Protein AF-0000000080710824 (afdb_homodimer)

Organism: Ectocarpus siliculosus (NCBI:txid2880)

Radius of gyration: 25.75 Å; Cα contacts (8 Å, |Δi|>4): 541; chains: 2; bounding box: 48×68×50 Å

Sequence (234 aa):
MELALTESSSMTTELCELTCAGSYYFSTQYGRECWCGPAGTDYEKHGESTECTYECPGNPDETCGGFYAASVYAYSTVEPTPTFSYVGCFQDDQDRIMELALTDSFSMTMEYVRVAEMELALTESSSMTTELCELTCAGSYYFSTQYGRECWCGPAGTDYEKHGESTECTYECPGNPDETCGGFYAASVYAYSTVEPTPTFSYVGCFQDDQDRIMELALTDSFSMTMEYVRVAE

Foldseek 3Di:
DPPPFQFDLQDDPVVLCVVQPPAFKWKFAPLGGIDGHHPPDPPCPVHADPAQPHARNNGRVDTRAYDVGIDMDGDDDDPDDDDDDDDDDDDADPPGPDDDDDPPPPCPDDDPVVPVD/DPPPFQFDLQDDPVSLCVVQPPAFKWKFAPLGGIDGHHPPDPPCPVHADPAQPHARNNGRVDTRAYDVGIDMDGDDDDPDDDDDDDDDDDDADPPGPDDDDDPPPDPPPDDPVPPPD

pLDDT: mean 81.1, std 23.64, range [21.61, 98.75]

InterPro domains:
  IPR002889 Carbohydrate-binding WSC [PF01822] (6-66)
  IPR002889 Carbohydrate-binding WSC [PS51212] (1-76)
  IPR051589 Sialate:O-sulfotransferase [PTHR45964] (7-107)

Secondary structure (DSSP, 8-state):
-----SB-TT--HHHHHHHTTTSSEEEEETTTEEEEE-TT--TTTT-B-S---PEETTEEEEE--BTTEEEEEEEEE---PEEEEEEEEEE--SS-SSEE---------SSGGGGT-/-----EE-TT--HHHHHHHTTTSSEEEEETTTEEEEE-TT--TTTT-B-S---PEETTEEEEE--BTTEEEEEEEEE---PEEEEEEEEEE--SS-SSEE---------SSGGGG--

Structure (mmCIF, N/CA/C/O backbone):
data_AF-0000000080710824-model_v1
#
loop_
_entity.id
_entity.type
_entity.pdbx_description
1 polymer 'WSC domain-containing protein'
#
loop_
_atom_site.group_PDB
_atom_site.id
_atom_site.type_symbol
_atom_site.label_atom_id
_atom_site.label_alt_id
_atom_site.label_comp_id
_atom_site.label_asym_id
_atom_site.label_entity_id
_atom_site.label_seq_id
_atom_site.pdbx_PDB_ins_code
_atom_site.Cartn_x
_atom_site.Cartn_y
_atom_site.Cartn_z
_atom_site.occupancy
_atom_site.B_iso_or_equiv
_atom_site.auth_seq_id
_atom_site.auth_comp_id
_atom_site.auth_asym_id
_atom_site.auth_atom_id
_atom_site.pdbx_PDB_model_num
ATOM 1 N N . MET A 1 1 ? -22.609 -27.891 -6.328 1 24.84 1 MET A N 1
ATOM 2 C CA . MET A 1 1 ? -21.562 -27.391 -5.438 1 24.84 1 MET A CA 1
ATOM 3 C C . MET A 1 1 ? -20.266 -27.156 -6.195 1 24.84 1 MET A C 1
ATOM 5 O O . MET A 1 1 ? -19.609 -28.094 -6.633 1 24.84 1 MET A O 1
ATOM 9 N N . GLU A 1 2 ? -20.344 -26.234 -7.125 1 29.72 2 GLU A N 1
ATOM 10 C CA . GLU A 1 2 ? -19.219 -26.078 -8.039 1 29.72 2 GLU A CA 1
ATOM 11 C C . GLU A 1 2 ? -17.906 -26 -7.285 1 29.72 2 GLU A C 1
ATOM 13 O O . GLU A 1 2 ? -17.781 -25.266 -6.301 1 29.72 2 GLU A O 1
ATOM 18 N N . LEU A 1 3 ? -17.375 -27.094 -7.066 1 32.34 3 LEU A N 1
ATOM 19 C CA . LEU A 1 3 ? -16.047 -27.281 -6.508 1 32.34 3 LEU A CA 1
ATOM 20 C C . LEU A 1 3 ? -15.148 -26.078 -6.801 1 32.34 3 LEU A C 1
ATOM 22 O O . LEU A 1 3 ? -14.969 -25.703 -7.961 1 32.34 3 LEU A O 1
ATOM 26 N N . ALA A 1 4 ? -15.5 -24.906 -6.273 1 39.16 4 ALA A N 1
ATOM 27 C CA . ALA A 1 4 ? -14.703 -23.688 -6.297 1 39.16 4 ALA A CA 1
ATOM 28 C C . ALA A 1 4 ? -13.234 -24 -6.609 1 39.16 4 ALA A C 1
ATOM 30 O O . ALA A 1 4 ? -12.508 -24.5 -5.758 1 39.16 4 ALA A O 1
ATOM 31 N N . LEU A 1 5 ? -12.898 -24.797 -7.555 1 46.59 5 LEU A N 1
ATOM 32 C CA . LEU A 1 5 ? -11.789 -25.266 -8.383 1 46.59 5 LEU A CA 1
ATOM 33 C C . LEU A 1 5 ? -10.898 -24.094 -8.812 1 46.59 5 LEU A C 1
ATOM 35 O O . LEU A 1 5 ? -11.367 -22.969 -8.93 1 46.59 5 LEU A O 1
ATOM 39 N N . THR A 1 6 ? -9.18 -24.391 -8.688 1 62.44 6 THR A N 1
ATOM 40 C CA . THR A 1 6 ? -7.82 -24.359 -9.227 1 62.44 6 THR A CA 1
ATOM 41 C C . THR A 1 6 ? -7.844 -24.266 -10.75 1 62.44 6 THR A C 1
ATOM 43 O O . THR A 1 6 ? -6.793 -24.203 -11.391 1 62.44 6 THR A O 1
ATOM 46 N N . GLU A 1 7 ? -9.281 -24.438 -11.203 1 79.06 7 GLU A N 1
ATOM 47 C CA . GLU A 1 7 ? -9.297 -24.297 -12.656 1 79.06 7 GLU A CA 1
ATOM 48 C C . GLU A 1 7 ? -10.367 -23.312 -13.109 1 79.06 7 GLU A C 1
ATOM 50 O O . GLU A 1 7 ? -11.406 -23.172 -12.453 1 79.06 7 GLU A O 1
ATOM 55 N N . SER A 1 8 ? -10.172 -22.484 -14.023 1 85.38 8 SER A N 1
ATOM 56 C CA . SER A 1 8 ? -11.109 -21.531 -14.633 1 85.38 8 SER A CA 1
ATOM 57 C C . SER A 1 8 ? -11.008 -21.547 -16.156 1 85.38 8 SER A C 1
ATOM 59 O O . SER A 1 8 ? -9.906 -21.625 -16.703 1 85.38 8 SER A O 1
ATOM 61 N N . SER A 1 9 ? -12.266 -21.594 -16.828 1 89.56 9 SER A N 1
ATOM 62 C CA . SER A 1 9 ? -12.289 -21.469 -18.281 1 89.56 9 SER A CA 1
ATOM 63 C C . SER A 1 9 ? -11.961 -20.047 -18.734 1 89.56 9 SER A C 1
ATOM 65 O O . SER A 1 9 ? -11.836 -19.781 -19.922 1 89.56 9 SER A O 1
ATOM 67 N N . SER A 1 10 ? -11.828 -19.125 -17.812 1 91.81 10 SER A N 1
ATOM 68 C CA . SER A 1 10 ? -11.414 -17.75 -18.078 1 91.81 10 SER A CA 1
ATOM 69 C C . SER A 1 10 ? -10.211 -17.359 -17.219 1 91.81 10 SER A C 1
ATOM 71 O O . SER A 1 10 ? -10.117 -16.219 -16.766 1 91.81 10 SER A O 1
ATOM 73 N N . MET A 1 11 ? -9.406 -18.312 -17.031 1 92.06 11 MET A N 1
ATOM 74 C CA . MET A 1 11 ? -8.25 -18.094 -16.172 1 92.06 11 MET A CA 1
ATOM 75 C C . MET A 1 11 ? -7.379 -16.969 -16.719 1 92.06 11 MET A C 1
ATOM 77 O O . MET A 1 11 ? -7.172 -16.859 -17.922 1 92.06 11 MET A O 1
ATOM 81 N N . THR A 1 12 ? -6.957 -16.047 -15.789 1 93.88 12 THR A N 1
ATOM 82 C CA . THR A 1 12 ? -5.891 -15.062 -15.977 1 93.88 12 THR A CA 1
ATOM 83 C C . THR A 1 12 ? -4.871 -15.148 -14.844 1 93.88 12 THR A C 1
ATOM 85 O O . THR A 1 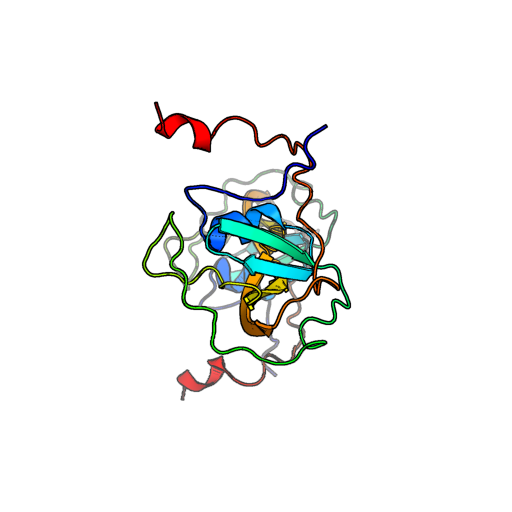12 ? -5.148 -15.742 -13.797 1 93.88 12 THR A O 1
ATOM 88 N N . THR A 1 13 ? -3.713 -14.562 -15.102 1 95.12 13 THR A N 1
ATOM 89 C CA . THR A 1 13 ? -2.73 -14.469 -14.031 1 95.12 13 THR A CA 1
ATOM 90 C C . THR A 1 13 ? -3.318 -13.758 -12.82 1 95.12 13 THR A C 1
ATOM 92 O O . THR A 1 13 ? -3.127 -14.195 -11.68 1 95.12 13 THR A O 1
ATOM 95 N N . GLU A 1 14 ? -4.133 -12.727 -13.117 1 89.88 14 GLU A N 1
ATOM 96 C CA . GLU A 1 14 ? -4.703 -11.898 -12.062 1 89.88 14 GLU A CA 1
ATOM 97 C C . GLU A 1 14 ? -5.75 -12.672 -11.266 1 89.88 14 GLU A C 1
ATOM 99 O O . GLU A 1 14 ? -5.84 -12.531 -10.039 1 89.88 14 GLU A O 1
ATOM 104 N N . LEU A 1 15 ? -6.516 -13.445 -12 1 87.25 15 LEU A N 1
ATOM 105 C CA . LEU A 1 15 ? -7.508 -14.25 -11.297 1 87.25 15 LEU A CA 1
ATOM 106 C C . LEU A 1 15 ? -6.832 -15.227 -10.336 1 87.25 15 LEU A C 1
ATOM 108 O O . LEU A 1 15 ? -7.281 -15.398 -9.203 1 87.25 15 LEU A O 1
ATOM 112 N N . CYS A 1 16 ? -5.762 -15.891 -10.75 1 91.31 16 CYS A N 1
ATOM 113 C CA . CYS A 1 16 ? -5.027 -16.812 -9.898 1 91.31 16 CYS A CA 1
ATOM 114 C C . CYS A 1 16 ? -4.383 -16.078 -8.727 1 91.31 16 CYS A C 1
ATOM 116 O O . CYS A 1 16 ? -4.375 -16.578 -7.602 1 91.31 16 CYS A O 1
ATOM 118 N N . GLU A 1 17 ? -3.861 -14.883 -9.023 1 90.25 17 GLU A N 1
ATOM 119 C CA . GLU A 1 17 ? -3.285 -14.039 -7.977 1 90.25 17 GLU A CA 1
ATOM 120 C C . GLU A 1 17 ? -4.301 -13.766 -6.871 1 90.25 17 GLU A C 1
ATOM 122 O O . GLU A 1 17 ? -3.992 -13.898 -5.688 1 90.25 17 GLU A O 1
ATOM 127 N N . LEU A 1 18 ? -5.477 -13.438 -7.281 1 83.69 18 LEU A N 1
ATOM 128 C CA . LEU A 1 18 ? -6.52 -13.117 -6.312 1 83.69 18 LEU A CA 1
ATOM 129 C C . LEU A 1 18 ? -6.93 -14.367 -5.531 1 83.69 18 LEU A C 1
ATOM 131 O O . LEU A 1 18 ? -7.188 -14.289 -4.328 1 83.69 18 LEU A O 1
ATOM 135 N N . THR A 1 19 ? -6.914 -15.461 -6.258 1 84.5 19 THR A N 1
ATOM 136 C CA . THR A 1 19 ? -7.332 -16.719 -5.648 1 84.5 19 THR A CA 1
ATOM 137 C C . THR A 1 19 ? -6.371 -17.125 -4.535 1 84.5 19 THR A C 1
ATOM 139 O O . THR A 1 19 ? -6.789 -17.688 -3.521 1 84.5 19 THR A O 1
ATOM 142 N N . CYS A 1 20 ? -5.121 -16.812 -4.77 1 87.12 20 CYS A N 1
ATOM 143 C CA . CYS A 1 20 ? -4.094 -17.281 -3.848 1 87.12 20 CYS A CA 1
ATOM 144 C C . CYS A 1 20 ? -3.65 -16.172 -2.908 1 87.12 20 CYS A C 1
ATOM 146 O O . CYS A 1 20 ? -2.582 -16.25 -2.301 1 87.12 20 CYS A O 1
ATOM 148 N N . ALA A 1 21 ? -4.496 -15.141 -2.883 1 81.31 21 ALA A N 1
ATOM 149 C CA . ALA A 1 21 ? -4.137 -14.039 -1.992 1 81.31 21 ALA A CA 1
ATOM 150 C C . ALA A 1 21 ? -3.877 -14.547 -0.575 1 81.31 21 ALA A C 1
ATOM 152 O O . ALA A 1 21 ? -4.652 -15.336 -0.039 1 81.31 21 ALA A O 1
ATOM 153 N N . GLY A 1 22 ? -2.779 -14.109 0.047 1 80.06 22 GLY A N 1
ATOM 154 C CA . GLY A 1 22 ? -2.381 -14.555 1.373 1 80.06 22 GLY A CA 1
ATOM 155 C C . GLY A 1 22 ? -1.291 -15.609 1.347 1 80.06 22 GLY A C 1
ATOM 156 O O . GLY A 1 22 ? -0.658 -15.883 2.369 1 80.06 22 GLY A O 1
ATOM 157 N N . SER A 1 23 ? -1.102 -16.172 0.181 1 87.62 23 SER A N 1
ATOM 158 C CA . SER A 1 23 ? -0.006 -17.109 -0.015 1 87.62 23 SER A CA 1
ATOM 159 C C . SER A 1 23 ? 1.291 -16.391 -0.36 1 87.62 23 SER A C 1
ATOM 161 O O . SER A 1 23 ? 1.328 -15.148 -0.405 1 87.62 23 SER A O 1
ATOM 163 N N . TYR A 1 24 ? 2.354 -17.172 -0.511 1 91.69 24 TYR A N 1
ATOM 164 C CA . TYR A 1 24 ? 3.639 -16.578 -0.862 1 91.69 24 TYR A CA 1
ATOM 165 C C . TYR A 1 24 ? 3.934 -16.75 -2.348 1 91.69 24 TYR A C 1
ATOM 167 O O . TYR A 1 24 ? 4.672 -15.953 -2.938 1 91.69 24 TYR A O 1
ATOM 175 N N . TYR A 1 25 ? 3.33 -17.812 -2.84 1 93.94 25 TYR A N 1
ATOM 176 C CA . TYR A 1 25 ? 3.48 -18.109 -4.262 1 93.94 25 TYR A CA 1
ATOM 177 C C . TYR A 1 25 ? 2.152 -18.531 -4.875 1 93.94 25 TYR A C 1
ATOM 179 O O . TYR A 1 25 ? 1.252 -18.984 -4.164 1 93.94 25 TYR A O 1
ATOM 187 N N . PHE A 1 26 ? 2.1 -18.25 -6.141 1 95.12 26 PHE A N 1
ATOM 188 C CA . PHE A 1 26 ? 1.059 -18.906 -6.918 1 95.12 26 PHE A CA 1
ATOM 189 C C . PHE A 1 26 ? 1.577 -19.297 -8.297 1 95.12 26 PHE A C 1
ATOM 191 O O . PHE A 1 26 ? 2.627 -18.828 -8.727 1 95.12 26 PHE A O 1
ATOM 198 N N . SER A 1 27 ? 0.873 -20.25 -8.922 1 96.44 27 SER A N 1
ATOM 199 C CA . SER A 1 27 ? 1.263 -20.688 -10.258 1 96.44 27 SER A CA 1
ATOM 200 C C . SER A 1 27 ? 0.045 -21.078 -11.094 1 96.44 27 SER A C 1
ATOM 202 O O . SER A 1 27 ? -0.962 -21.547 -10.547 1 96.44 27 SER A O 1
ATOM 204 N N . THR A 1 28 ? 0.19 -20.797 -12.352 1 96.19 28 THR A N 1
ATOM 205 C CA . THR A 1 28 ? -0.774 -21.328 -13.312 1 96.19 28 THR A CA 1
ATOM 206 C C . THR A 1 28 ? -0.197 -22.531 -14.055 1 96.19 28 THR A C 1
ATOM 208 O O . THR A 1 28 ? 0.994 -22.547 -14.367 1 96.19 28 THR A O 1
ATOM 211 N N . GLN A 1 29 ? -1.127 -23.547 -14.297 1 94.69 29 GLN A N 1
ATOM 212 C CA . GLN A 1 29 ? -0.766 -24.75 -15.039 1 94.69 29 GLN A CA 1
ATOM 213 C C . GLN A 1 29 ? -1.884 -25.172 -15.992 1 94.69 29 GLN A C 1
ATOM 215 O O . GLN A 1 29 ? -3.045 -24.812 -15.789 1 94.69 29 GLN A O 1
ATOM 220 N N . TYR A 1 30 ? -1.484 -25.75 -17.031 1 94.94 30 TYR A N 1
ATOM 221 C CA . TYR A 1 30 ? -2.398 -26.391 -17.969 1 94.94 30 TYR A CA 1
ATOM 222 C C . TYR A 1 30 ? -3.4 -25.375 -18.516 1 94.94 30 TYR A C 1
ATOM 224 O O . TYR A 1 30 ? -4.531 -25.75 -18.859 1 94.94 30 TYR A O 1
ATOM 232 N N . GLY A 1 31 ? -2.971 -24.109 -18.516 1 95.31 31 GLY A N 1
ATOM 233 C CA . GLY A 1 31 ? -3.812 -23.078 -19.109 1 95.31 31 GLY A CA 1
ATOM 234 C C . GLY A 1 31 ? -4.902 -22.594 -18.172 1 95.31 31 GLY A C 1
ATOM 235 O O . GLY A 1 31 ? -5.277 -21.422 -18.203 1 95.31 31 GLY A O 1
ATOM 236 N N . ARG A 1 32 ? -5.254 -23.484 -17.281 1 92.12 32 ARG A N 1
ATOM 237 C CA . ARG A 1 32 ? -6.496 -23.125 -16.609 1 92.12 32 ARG A CA 1
ATOM 238 C C . ARG A 1 32 ? -6.422 -23.422 -15.117 1 92.12 32 ARG A C 1
ATOM 240 O O . ARG A 1 32 ? -7.352 -23.125 -14.367 1 92.12 32 ARG A O 1
ATOM 247 N N . GLU A 1 33 ? -5.355 -24.062 -14.625 1 91.19 33 GLU A N 1
ATOM 248 C CA . GLU A 1 33 ? -5.25 -24.453 -13.219 1 91.19 33 GLU A CA 1
ATOM 249 C C . GLU A 1 33 ? -4.504 -23.406 -12.406 1 91.19 33 GLU A C 1
ATOM 251 O O . GLU A 1 33 ? -3.578 -22.766 -12.914 1 91.19 33 GLU A O 1
ATOM 256 N N . CYS A 1 34 ? -4.957 -23.234 -11.188 1 92.81 34 CYS A N 1
ATOM 257 C CA . CYS A 1 34 ? -4.312 -22.328 -10.242 1 92.81 34 CYS A CA 1
ATOM 258 C C . CYS A 1 34 ? -3.871 -23.062 -8.984 1 92.81 34 CYS A C 1
ATOM 260 O O . CYS A 1 34 ? -4.645 -23.812 -8.398 1 92.81 34 CYS A O 1
ATOM 262 N N . TRP A 1 35 ? -2.596 -22.859 -8.602 1 92.19 35 TRP A N 1
ATOM 263 C CA . TRP A 1 35 ? -1.979 -23.516 -7.453 1 92.19 35 TRP A CA 1
ATOM 264 C C . TRP A 1 35 ? -1.353 -22.484 -6.516 1 92.19 35 TRP A C 1
ATOM 266 O O . TRP A 1 35 ? -0.67 -21.562 -6.961 1 92.19 35 TRP A O 1
ATOM 276 N N . CYS A 1 36 ? -1.582 -22.688 -5.215 1 91.56 36 CYS A N 1
ATOM 277 C CA . CYS A 1 36 ? -1.086 -21.75 -4.211 1 91.56 36 CYS A CA 1
ATOM 278 C C . CYS A 1 36 ? 0.057 -22.359 -3.41 1 91.56 36 CYS A C 1
ATOM 280 O O . CYS A 1 36 ? 0.022 -23.547 -3.082 1 91.56 36 CYS A O 1
ATOM 282 N N . GLY A 1 37 ? 1.067 -21.531 -3.15 1 92.88 37 GLY A N 1
ATOM 283 C CA . GLY A 1 37 ? 2.24 -22.031 -2.439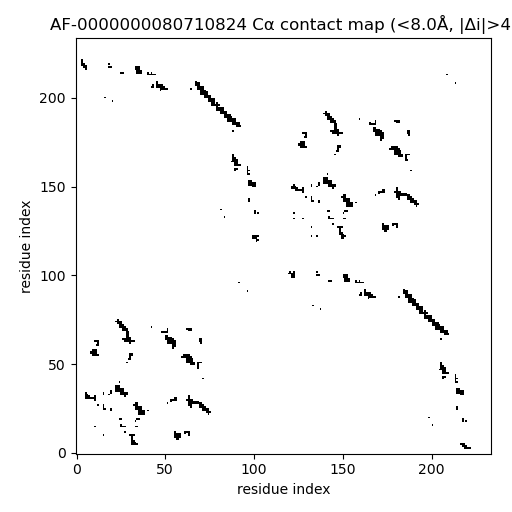 1 92.88 37 GLY A CA 1
ATOM 284 C C . GLY A 1 37 ? 2.543 -21.234 -1.179 1 92.88 37 GLY A C 1
ATOM 285 O O . GLY A 1 37 ? 2.578 -20.016 -1.202 1 92.88 37 GLY A O 1
ATOM 286 N N . PRO A 1 38 ? 2.656 -21.984 -0.145 1 91.19 38 PRO A N 1
ATOM 287 C CA . PRO A 1 38 ? 3.061 -21.328 1.098 1 91.19 38 PRO A CA 1
ATOM 288 C C . PRO A 1 38 ? 4.508 -20.844 1.065 1 91.19 38 PRO A C 1
ATOM 290 O O . PRO A 1 38 ? 5.211 -21.062 0.074 1 91.19 38 PRO A O 1
ATOM 293 N N . ALA A 1 39 ? 4.781 -20.188 2.16 1 91.69 39 ALA A N 1
ATOM 294 C CA . ALA A 1 39 ? 6.188 -19.828 2.34 1 91.69 39 ALA A CA 1
ATOM 295 C C . ALA A 1 39 ? 7.082 -21.062 2.285 1 91.69 39 ALA A C 1
ATOM 297 O O . ALA A 1 39 ? 6.723 -22.125 2.812 1 91.69 39 ALA A O 1
ATOM 298 N N . GLY A 1 40 ? 8.203 -20.969 1.677 1 92.62 40 GLY A N 1
ATOM 299 C CA . GLY A 1 40 ? 9.148 -22.078 1.622 1 92.62 40 GLY A CA 1
ATOM 300 C C . GLY A 1 40 ? 8.898 -23.016 0.461 1 92.62 40 GLY A C 1
ATOM 301 O O . GLY A 1 40 ? 9.594 -24.016 0.313 1 92.62 40 GLY A O 1
ATOM 302 N N . THR A 1 41 ? 7.922 -22.734 -0.299 1 94.5 41 THR A N 1
ATOM 303 C CA . THR A 1 41 ? 7.664 -23.547 -1.474 1 94.5 41 THR A CA 1
ATOM 304 C C . THR A 1 41 ? 8.938 -23.766 -2.283 1 94.5 41 THR A C 1
ATOM 306 O O . THR A 1 41 ? 9.648 -22.797 -2.594 1 94.5 41 THR A O 1
ATOM 309 N N . ASP A 1 42 ? 9.242 -25.062 -2.576 1 96.56 42 ASP A N 1
ATOM 310 C CA . ASP A 1 42 ? 10.359 -25.422 -3.439 1 96.56 42 ASP A CA 1
ATOM 311 C C . ASP A 1 42 ? 9.914 -25.562 -4.895 1 96.56 42 ASP A C 1
ATOM 313 O O . ASP A 1 42 ? 9.844 -26.672 -5.422 1 96.56 42 ASP A O 1
ATOM 317 N N . TYR A 1 43 ? 9.781 -24.375 -5.527 1 97.12 43 TYR A N 1
ATOM 318 C CA . TYR A 1 43 ? 9.25 -24.391 -6.887 1 97.12 43 TYR A CA 1
ATOM 319 C C . TYR A 1 43 ? 10.297 -24.891 -7.875 1 97.12 43 TYR A C 1
ATOM 321 O O . TYR A 1 43 ? 9.977 -25.219 -9.016 1 97.12 43 TYR A O 1
ATOM 329 N N . GLU A 1 44 ? 11.539 -25 -7.516 1 97.5 44 GLU A N 1
ATOM 330 C CA . GLU A 1 44 ? 12.609 -25.422 -8.422 1 97.5 44 GLU A CA 1
ATOM 331 C C . GLU A 1 44 ? 12.914 -26.922 -8.266 1 97.5 44 GLU A C 1
ATOM 333 O O . GLU A 1 44 ? 13.805 -27.453 -8.922 1 97.5 44 GLU A O 1
ATOM 338 N N . LYS A 1 45 ? 12.195 -27.578 -7.457 1 96.25 45 LYS A N 1
ATOM 339 C CA . LYS A 1 45 ? 12.555 -28.938 -7.062 1 96.25 45 LYS A CA 1
ATOM 340 C C . LYS A 1 45 ? 12.664 -29.844 -8.281 1 96.25 45 LYS A C 1
ATOM 342 O O . LYS A 1 45 ? 13.453 -30.797 -8.289 1 96.25 45 LYS A O 1
ATOM 347 N N . HIS A 1 46 ? 11.969 -29.672 -9.344 1 97.69 46 HIS A N 1
ATOM 348 C CA . HIS A 1 46 ? 12.031 -30.516 -10.531 1 97.69 46 HIS A CA 1
ATOM 349 C C . HIS A 1 46 ? 12.742 -29.812 -11.672 1 97.69 46 HIS A C 1
ATOM 351 O O . HIS A 1 46 ? 12.805 -30.328 -12.789 1 97.69 46 HIS A O 1
ATOM 357 N N . GLY A 1 47 ? 13.266 -28.578 -11.422 1 97.75 47 GLY A N 1
ATOM 358 C CA . GLY A 1 47 ? 14.031 -27.859 -12.414 1 97.75 47 GLY A CA 1
ATOM 359 C C . GLY A 1 47 ? 13.188 -26.891 -13.234 1 97.75 47 GLY A C 1
ATOM 360 O O . GLY A 1 47 ? 11.961 -26.875 -13.094 1 97.75 47 GLY A O 1
ATOM 361 N N . GLU A 1 48 ? 13.875 -26.094 -14.102 1 98.19 48 GLU A N 1
ATOM 362 C CA . GLU A 1 48 ? 13.227 -25.141 -14.992 1 98.19 48 GLU A CA 1
ATOM 363 C C . GLU A 1 48 ? 12.578 -25.844 -16.188 1 98.19 48 GLU A C 1
ATOM 365 O O . GLU A 1 48 ? 12.953 -26.969 -16.516 1 98.19 48 GLU A O 1
ATOM 370 N N . SER A 1 49 ? 11.539 -25.219 -16.734 1 98.38 49 SER A N 1
ATOM 371 C CA . SER A 1 49 ? 10.867 -25.703 -17.938 1 98.38 49 SER A CA 1
ATOM 372 C C . SER A 1 49 ? 10.758 -24.625 -19 1 98.38 49 SER A C 1
ATOM 374 O O . SER A 1 49 ? 10.773 -23.438 -18.688 1 98.38 49 SER A O 1
ATOM 376 N N . THR A 1 50 ? 10.688 -25 -20.266 1 97.94 50 THR A N 1
ATOM 377 C CA . THR A 1 50 ? 10.375 -24.078 -21.359 1 97.94 50 THR A CA 1
ATOM 378 C C . THR A 1 50 ? 8.969 -24.328 -21.891 1 97.94 50 THR A C 1
ATOM 380 O O . THR A 1 50 ? 8.602 -23.828 -22.953 1 97.94 50 THR A O 1
ATOM 383 N N . GLU A 1 51 ? 8.18 -25.156 -21.109 1 98.38 51 GLU A N 1
ATOM 384 C CA . GLU A 1 51 ? 6.922 -25.672 -21.641 1 98.38 51 GLU A CA 1
ATOM 385 C C . GLU A 1 51 ? 5.742 -24.812 -21.203 1 98.38 51 GLU A C 1
ATOM 387 O O . GLU A 1 51 ? 4.582 -25.203 -21.375 1 98.38 51 GLU A O 1
ATOM 392 N N . CYS A 1 52 ? 5.957 -23.672 -20.609 1 98.56 52 CYS A N 1
ATOM 393 C CA . CYS A 1 52 ? 4.875 -22.75 -20.297 1 98.56 52 CYS A CA 1
ATOM 394 C C . CYS A 1 52 ? 4.449 -21.969 -21.531 1 98.56 52 CYS A C 1
ATOM 396 O O . CYS A 1 52 ? 4.898 -20.828 -21.75 1 98.56 52 CYS A O 1
ATOM 398 N N . THR A 1 53 ? 3.643 -22.578 -22.312 1 98.44 53 THR A N 1
ATOM 399 C CA . THR A 1 53 ? 3.303 -22 -23.609 1 98.44 53 THR A CA 1
ATOM 400 C C . THR A 1 53 ? 1.789 -21.891 -23.766 1 98.44 53 THR A C 1
ATOM 402 O O . THR A 1 53 ? 1.303 -21.422 -24.797 1 98.44 53 THR A O 1
ATOM 405 N N . TYR A 1 54 ? 1.039 -22.391 -22.766 1 98.44 54 TYR A N 1
ATOM 406 C CA . TYR A 1 54 ? -0.412 -22.359 -22.906 1 98.44 54 TYR A CA 1
ATOM 407 C C . TYR A 1 54 ? -0.952 -20.953 -22.656 1 98.44 54 TYR A C 1
ATOM 409 O O . TYR A 1 54 ? -0.603 -20.328 -21.656 1 98.44 54 TYR A O 1
ATOM 417 N N . GLU A 1 55 ? -1.764 -20.516 -23.547 1 98.06 55 GLU A N 1
ATOM 418 C CA . GLU A 1 55 ? -2.422 -19.219 -23.344 1 98.06 55 GLU A CA 1
ATOM 419 C C . GLU A 1 55 ? -3.457 -19.297 -22.234 1 98.06 55 GLU A C 1
ATOM 421 O O . GLU A 1 55 ? -4.098 -20.328 -22.031 1 98.06 55 GLU A O 1
ATOM 426 N N . CYS A 1 56 ? -3.564 -18.172 -21.594 1 97 56 CYS A N 1
ATOM 427 C CA . CYS A 1 56 ? -4.672 -18.062 -20.641 1 97 56 CYS A CA 1
ATOM 428 C C . CYS A 1 56 ? -5.996 -17.891 -21.375 1 97 56 CYS A C 1
ATOM 430 O O . CYS A 1 56 ? -6.137 -17 -22.203 1 97 56 CYS A O 1
ATOM 432 N N . PRO A 1 57 ? -7 -18.703 -21 1 95.81 57 PRO A N 1
ATOM 433 C CA . PRO A 1 57 ? -8.266 -18.547 -21.719 1 95.81 57 PRO A CA 1
ATOM 434 C C . PRO A 1 57 ? -8.938 -17.203 -21.484 1 95.81 57 PRO A C 1
ATOM 436 O O . PRO A 1 57 ? -9.656 -16.703 -22.344 1 95.81 57 PRO A O 1
ATOM 439 N N . GLY A 1 58 ? -8.688 -16.562 -20.438 1 94.88 58 GLY A N 1
ATOM 440 C CA . GLY A 1 58 ? -9.281 -15.266 -20.125 1 94.88 58 GLY A CA 1
ATOM 441 C C . GLY A 1 58 ? -8.523 -14.102 -20.734 1 94.88 58 GLY A C 1
ATOM 442 O O . GLY A 1 58 ? -9.047 -12.992 -20.828 1 94.88 58 GLY A O 1
ATOM 443 N N . ASN A 1 59 ? -7.285 -14.258 -21.047 1 96.81 59 ASN A N 1
ATOM 444 C CA . ASN A 1 59 ? -6.402 -13.273 -21.656 1 96.81 59 ASN A CA 1
ATOM 445 C C . ASN A 1 59 ? -5.305 -13.938 -22.484 1 96.81 59 ASN A C 1
ATOM 447 O O . ASN A 1 59 ? -4.258 -14.305 -21.953 1 96.81 59 ASN A O 1
ATOM 451 N N . PRO A 1 60 ? -5.453 -14.062 -23.734 1 96.31 60 PRO A N 1
ATOM 452 C CA . PRO A 1 60 ? -4.555 -14.852 -24.578 1 96.31 60 PRO A CA 1
ATOM 453 C C . PRO A 1 60 ? -3.158 -14.242 -24.688 1 96.31 60 PRO A C 1
ATOM 455 O O . PRO A 1 60 ? -2.232 -14.883 -25.188 1 96.31 60 PRO A O 1
ATOM 458 N N . ASP A 1 61 ? -2.99 -13.031 -24.188 1 96.94 61 ASP A N 1
ATOM 459 C CA . ASP A 1 61 ? -1.672 -12.406 -24.203 1 96.94 61 ASP A CA 1
ATOM 460 C C . ASP A 1 61 ? -0.812 -12.906 -23.047 1 96.94 61 ASP A C 1
ATOM 462 O O . ASP A 1 61 ? 0.377 -12.586 -22.969 1 96.94 61 ASP A O 1
ATOM 466 N N . GLU A 1 62 ? -1.421 -13.633 -22.172 1 97.25 62 GLU A N 1
ATOM 467 C CA . GLU A 1 62 ? -0.727 -14.188 -21.016 1 97.25 62 GLU A CA 1
ATOM 468 C C . GLU A 1 62 ? -0.506 -15.688 -21.172 1 97.25 62 GLU A C 1
ATOM 470 O O . GLU A 1 62 ? -1.233 -16.359 -21.922 1 97.25 62 GLU A O 1
ATOM 475 N N . THR A 1 63 ? 0.525 -16.172 -20.5 1 98 63 THR A N 1
ATOM 476 C CA . THR A 1 63 ? 0.794 -17.609 -20.438 1 98 63 THR A CA 1
ATOM 477 C C . THR A 1 63 ? 0.356 -18.172 -19.094 1 98 63 THR A C 1
ATOM 479 O O . THR A 1 63 ? 0.636 -17.594 -18.047 1 98 63 THR A O 1
ATOM 482 N N . CYS A 1 64 ? -0.359 -19.328 -19.172 1 97.94 64 CYS A N 1
ATOM 483 C CA . CYS A 1 64 ? -0.838 -19.984 -17.969 1 97.94 64 CYS A CA 1
ATOM 484 C C . CYS A 1 64 ? -0.274 -21.391 -17.844 1 97.94 64 CYS A C 1
ATOM 486 O O . CYS A 1 64 ? -1.026 -22.359 -17.672 1 97.94 64 CYS A O 1
ATOM 488 N N . GLY A 1 65 ? 1.007 -21.438 -17.891 1 98.25 65 GLY A N 1
ATOM 489 C CA . GLY A 1 65 ? 1.712 -22.688 -17.672 1 98.25 65 GLY A CA 1
ATOM 490 C C . GLY A 1 65 ? 1.706 -23.594 -18.891 1 98.25 65 GLY A C 1
ATOM 491 O O . GLY A 1 65 ? 1.876 -23.125 -20.016 1 98.25 65 GLY A O 1
ATOM 492 N N . GLY A 1 66 ? 1.716 -24.906 -18.719 1 97.81 66 GLY A N 1
ATOM 493 C CA . GLY A 1 66 ? 1.733 -25.984 -19.688 1 97.81 66 GLY A CA 1
ATOM 494 C C . GLY A 1 66 ? 1.549 -27.359 -19.062 1 97.81 66 GLY A C 1
ATOM 495 O O . GLY A 1 66 ? 1.177 -27.469 -17.906 1 97.81 66 GLY A O 1
ATOM 496 N N . PHE A 1 67 ? 1.609 -28.312 -19.859 1 96.12 67 PHE A N 1
ATOM 497 C CA . PHE A 1 67 ? 1.518 -29.688 -19.359 1 96.12 67 PHE A CA 1
ATOM 498 C C . PHE A 1 67 ? 2.68 -29.984 -18.422 1 96.12 67 PHE A C 1
ATOM 500 O O . PHE A 1 67 ? 3.834 -30.031 -18.844 1 96.12 67 PHE A O 1
ATOM 507 N N . TYR A 1 68 ? 2.422 -30.188 -17.109 1 96 68 TYR A N 1
ATOM 508 C CA . TYR A 1 68 ? 3.426 -30.375 -16.078 1 96 68 TYR A CA 1
ATOM 509 C C . TYR A 1 68 ? 4.449 -29.234 -16.094 1 96 68 TYR A C 1
ATOM 511 O O . TYR A 1 68 ? 5.648 -29.484 -15.938 1 96 68 TYR A O 1
ATOM 519 N N . ALA A 1 69 ? 4.082 -28.062 -16.406 1 98.38 69 ALA A N 1
ATOM 520 C CA . ALA A 1 69 ? 4.863 -26.828 -16.391 1 98.38 69 ALA A CA 1
ATOM 521 C C . ALA A 1 69 ? 4.113 -25.719 -15.68 1 98.38 69 ALA A C 1
ATOM 523 O O . ALA A 1 69 ? 2.953 -25.438 -15.992 1 98.38 69 ALA A O 1
ATOM 524 N N . ALA A 1 70 ? 4.754 -25.141 -14.773 1 97.5 70 ALA A N 1
ATOM 525 C CA . ALA A 1 70 ? 4.133 -24.141 -13.906 1 97.5 70 ALA A CA 1
ATOM 526 C C . ALA A 1 70 ? 4.719 -22.766 -14.156 1 97.5 70 ALA A C 1
ATOM 528 O O . ALA A 1 70 ? 5.934 -22.562 -14.062 1 97.5 70 ALA A O 1
ATOM 529 N N . SER A 1 71 ? 3.875 -21.812 -14.57 1 98.56 71 SER A N 1
ATOM 530 C CA . SER A 1 71 ? 4.254 -20.406 -14.461 1 98.56 71 SER A CA 1
ATOM 531 C C . SER A 1 71 ? 4.164 -19.938 -13.016 1 98.56 71 SER A C 1
ATOM 533 O O . SER A 1 71 ? 3.068 -19.766 -12.477 1 98.56 71 SER A O 1
ATOM 535 N N . VAL A 1 72 ? 5.273 -19.609 -12.414 1 98.38 72 VAL A N 1
ATOM 536 C CA . VAL A 1 72 ? 5.336 -19.344 -10.984 1 98.38 72 VAL A CA 1
ATOM 537 C C . VAL A 1 72 ? 5.492 -17.844 -10.75 1 98.38 72 VAL A C 1
ATOM 539 O O . VAL A 1 72 ? 6.266 -17.172 -11.445 1 98.38 72 VAL A O 1
ATOM 542 N N . TYR A 1 73 ? 4.742 -17.391 -9.797 1 97.88 73 TYR A N 1
ATOM 543 C CA . TYR A 1 73 ? 4.77 -16 -9.344 1 97.88 73 TYR A CA 1
ATOM 544 C C . TYR A 1 73 ? 4.988 -15.93 -7.836 1 97.88 73 TYR A C 1
ATOM 546 O O . TYR A 1 73 ? 4.574 -16.828 -7.098 1 97.88 73 TYR A O 1
ATOM 554 N N . ALA A 1 74 ? 5.621 -14.875 -7.434 1 96.56 74 ALA A N 1
ATOM 555 C CA . ALA A 1 74 ? 5.848 -14.594 -6.02 1 96.56 74 ALA A CA 1
ATOM 556 C C . ALA A 1 74 ? 5.137 -13.32 -5.586 1 96.56 74 ALA A C 1
ATOM 558 O O . ALA A 1 74 ? 5.125 -12.328 -6.324 1 96.56 74 ALA A O 1
ATOM 559 N N . TYR A 1 75 ? 4.504 -13.469 -4.41 1 91.19 75 TYR A N 1
ATOM 560 C CA . TYR A 1 75 ? 3.93 -12.258 -3.824 1 91.19 75 TYR A CA 1
ATOM 561 C C . TYR A 1 75 ? 5.004 -11.414 -3.146 1 91.19 75 TYR A C 1
ATOM 563 O O . TYR A 1 75 ? 5.984 -11.953 -2.623 1 91.19 75 TYR A O 1
ATOM 571 N N . SER A 1 76 ? 4.863 -10.125 -3.281 1 86.38 76 SER A N 1
ATOM 572 C CA . SER A 1 76 ? 5.648 -9.164 -2.516 1 86.38 76 SER A CA 1
ATOM 573 C C . SER A 1 76 ? 4.746 -8.133 -1.836 1 86.38 76 SER A C 1
ATOM 575 O O . SER A 1 76 ? 3.658 -7.836 -2.328 1 86.38 76 SER A O 1
A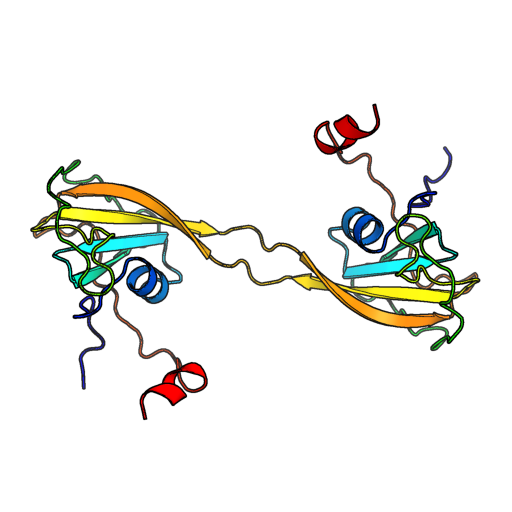TOM 577 N N . THR A 1 77 ? 4.855 -8.062 -0.633 1 74 77 THR A N 1
ATOM 578 C CA . THR A 1 77 ? 4.078 -7.043 0.058 1 74 77 THR A CA 1
ATOM 579 C C . THR A 1 77 ? 4.691 -5.66 -0.161 1 74 77 THR A C 1
ATOM 581 O O . THR A 1 77 ? 5.914 -5.504 -0.131 1 74 77 THR A O 1
ATOM 584 N N . VAL A 1 78 ? 3.889 -4.957 -0.904 1 65 78 VAL A N 1
ATOM 585 C CA . VAL A 1 78 ? 4.352 -3.576 -0.976 1 65 78 VAL A CA 1
ATOM 586 C C . VAL A 1 78 ? 3.984 -2.84 0.311 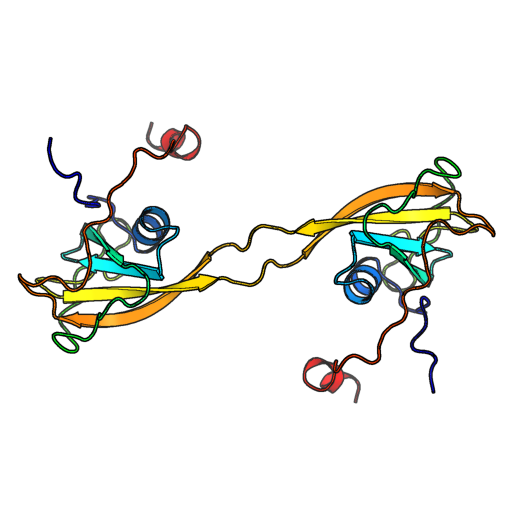1 65 78 VAL A C 1
ATOM 588 O O . VAL A 1 78 ? 2.939 -3.107 0.91 1 65 78 VAL A O 1
ATOM 591 N N . GLU A 1 79 ? 4.988 -2.322 1.003 1 64.69 79 GLU A N 1
ATOM 592 C CA . GLU A 1 79 ? 4.785 -1.536 2.217 1 64.69 79 GLU A CA 1
ATOM 593 C C . GLU A 1 79 ? 3.609 -0.576 2.061 1 64.69 79 GLU A C 1
ATOM 595 O O . GLU A 1 79 ? 3.436 0.037 1.006 1 64.69 79 GLU A O 1
ATOM 600 N N . PRO A 1 80 ? 2.682 -0.777 2.91 1 65.69 80 PRO A N 1
ATOM 601 C CA . PRO A 1 80 ? 1.565 0.169 2.857 1 65.69 80 PRO A CA 1
ATOM 602 C C . PRO A 1 80 ? 2.025 1.618 2.713 1 65.69 80 PRO A C 1
ATOM 604 O O . PRO A 1 80 ? 3.068 1.995 3.252 1 65.69 80 PRO A O 1
ATOM 607 N N . THR A 1 81 ? 1.616 2.199 1.594 1 67.19 81 THR A N 1
ATOM 608 C CA . THR A 1 81 ? 1.874 3.633 1.516 1 67.19 81 THR A CA 1
ATOM 609 C C . THR A 1 81 ? 0.917 4.406 2.42 1 67.19 81 THR A C 1
ATOM 611 O O . THR A 1 81 ? -0.298 4.195 2.367 1 67.19 81 THR A O 1
ATOM 614 N N . PRO A 1 82 ? 1.382 5.102 3.359 1 73.31 82 PRO A N 1
ATOM 615 C CA . PRO A 1 82 ? 0.479 5.926 4.172 1 73.31 82 PRO A CA 1
ATOM 616 C C . PRO A 1 82 ? -0.325 6.918 3.336 1 73.31 82 PRO A C 1
ATOM 618 O O . PRO A 1 82 ? 0.185 7.457 2.35 1 73.31 82 PRO A O 1
ATOM 621 N N . THR A 1 83 ? -1.673 6.758 3.408 1 85.31 83 THR A N 1
ATOM 622 C CA . THR A 1 83 ? -2.541 7.812 2.896 1 85.31 83 THR A CA 1
ATOM 623 C C . THR A 1 83 ? -2.959 8.758 4.02 1 85.31 83 THR A C 1
ATOM 625 O O . THR A 1 83 ? -2.621 8.539 5.184 1 85.31 83 THR A O 1
ATOM 628 N N . PHE A 1 84 ? -3.438 9.969 3.67 1 91.56 84 PHE A N 1
ATOM 629 C CA . PHE A 1 84 ? -3.9 10.906 4.688 1 91.56 84 PHE A CA 1
ATOM 630 C C . PHE A 1 84 ? -5.215 11.555 4.262 1 91.56 84 PHE A C 1
ATOM 632 O O . PHE A 1 84 ? -5.547 11.578 3.076 1 91.56 84 PHE A O 1
ATOM 639 N N . SER A 1 85 ? -6.055 11.961 5.172 1 94.94 85 SER A N 1
ATOM 640 C CA . SER A 1 85 ? -7.305 12.672 4.945 1 94.94 85 SER A CA 1
ATOM 641 C C . SER A 1 85 ? -7.406 13.914 5.824 1 94.94 85 SER A C 1
ATOM 643 O O . SER A 1 85 ? -6.902 13.922 6.949 1 94.94 85 SER A O 1
ATOM 645 N N . TYR A 1 86 ? -8.086 14.922 5.254 1 97.56 86 TYR A N 1
ATOM 646 C CA . TYR A 1 86 ? -8.367 16.141 6.004 1 97.56 86 TYR A CA 1
ATOM 647 C C . TYR A 1 86 ? -9.367 15.883 7.121 1 97.56 86 TYR A C 1
ATOM 649 O O . TYR A 1 86 ? -10.414 15.281 6.891 1 97.56 86 TYR A O 1
ATOM 657 N N . VAL A 1 87 ? -8.961 16.281 8.289 1 97.69 87 VAL A N 1
ATOM 658 C CA . VAL A 1 87 ? -9.828 16.109 9.445 1 97.69 87 VAL A CA 1
ATOM 659 C C . VAL A 1 87 ? -10.656 17.375 9.648 1 97.69 87 VAL A C 1
ATOM 661 O O . VAL A 1 87 ? -11.875 17.312 9.859 1 97.69 87 VAL A O 1
ATOM 664 N N . GLY A 1 88 ? -9.961 18.531 9.688 1 98.38 88 GLY A N 1
ATOM 665 C CA . GLY A 1 88 ? -10.633 19.797 9.914 1 98.38 88 GLY A CA 1
ATOM 666 C C . GLY A 1 88 ? -9.68 20.906 10.32 1 98.38 88 GLY A C 1
ATOM 667 O O . GLY A 1 88 ? -8.469 20.703 10.383 1 98.38 88 GLY A O 1
ATOM 668 N N . CYS A 1 89 ? -10.352 22.109 10.5 1 98.75 89 CYS A N 1
ATOM 669 C CA . CYS A 1 89 ? -9.641 23.266 11.008 1 98.75 89 CYS A CA 1
ATOM 670 C C . CYS A 1 89 ? -9.906 23.453 12.5 1 98.75 89 CYS A C 1
ATOM 672 O O . CYS A 1 89 ? -11.055 23.531 12.93 1 98.75 89 CYS A O 1
ATOM 674 N N . PHE A 1 90 ? -8.758 23.562 13.273 1 98.62 90 PHE A N 1
ATOM 675 C CA . PHE A 1 90 ? -8.898 23.625 14.727 1 98.62 90 PHE A CA 1
ATOM 676 C C . PHE A 1 90 ? -8.086 24.781 15.305 1 98.62 90 PHE A C 1
ATOM 678 O O . PHE A 1 90 ? -7.066 25.172 14.727 1 98.62 90 PHE A O 1
ATOM 685 N N . GLN A 1 91 ? -8.648 25.312 16.438 1 98.12 91 GLN A N 1
ATOM 686 C CA . GLN A 1 91 ? -7.941 26.375 17.141 1 98.12 91 GLN A CA 1
ATOM 687 C C . GLN A 1 91 ? -6.684 25.828 17.812 1 98.12 91 GLN A C 1
ATOM 689 O O . GLN A 1 91 ? -6.703 24.75 18.422 1 98.12 91 GLN A O 1
ATOM 694 N N . ASP A 1 92 ? -5.59 26.562 17.641 1 96.19 92 ASP A N 1
ATOM 695 C CA . ASP A 1 92 ? -4.363 26.297 18.375 1 96.19 92 ASP A CA 1
ATOM 696 C C . ASP A 1 92 ? -4.082 27.422 19.375 1 96.19 92 ASP A C 1
ATOM 698 O O . ASP A 1 92 ? -4.781 28.438 19.391 1 96.19 92 ASP A O 1
ATOM 702 N N . ASP A 1 93 ? -3.209 27.125 20.406 1 92.88 93 ASP A N 1
ATOM 703 C CA . ASP A 1 93 ? -2.863 28.062 21.453 1 92.88 93 ASP A CA 1
ATOM 704 C C . ASP A 1 93 ? -1.43 27.859 21.938 1 92.88 93 ASP A C 1
ATOM 706 O O . ASP A 1 93 ? -0.661 27.125 21.312 1 92.88 93 ASP A O 1
ATOM 710 N N . GLN A 1 94 ? -1.007 28.672 22.953 1 89.62 94 GLN A N 1
ATOM 711 C CA . GLN A 1 94 ? 0.302 28.453 23.547 1 89.62 94 GLN A CA 1
ATOM 712 C C . GLN A 1 94 ? 0.421 27.031 24.109 1 89.62 94 GLN A C 1
ATOM 714 O O . GLN A 1 94 ? 1.509 26.453 24.125 1 89.62 94 GLN A O 1
ATOM 719 N N . ASP A 1 95 ? -0.676 26.547 24.609 1 91.69 95 ASP A N 1
ATOM 720 C CA . ASP A 1 95 ? -0.803 25.125 24.891 1 91.69 95 ASP A CA 1
ATOM 721 C C . ASP A 1 95 ? -1.074 24.328 23.625 1 91.69 95 ASP A C 1
ATOM 723 O O . ASP A 1 95 ? -2.23 24.109 23.25 1 91.69 95 ASP A O 1
ATOM 727 N N . ARG A 1 96 ? -0.097 24 23 1 90.69 96 ARG A N 1
ATOM 728 C CA . ARG A 1 96 ? -0.128 23.531 21.609 1 90.69 96 ARG A CA 1
ATOM 729 C C . ARG A 1 96 ? -0.88 22.219 21.5 1 90.69 96 ARG A C 1
ATOM 731 O O . ARG A 1 96 ? -0.786 21.359 22.391 1 90.69 96 ARG A O 1
ATOM 738 N N . ILE A 1 97 ? -1.583 21.953 20.328 1 93.06 97 ILE A N 1
ATOM 739 C CA . ILE A 1 97 ? -2.316 20.719 20.094 1 93.06 97 ILE A CA 1
ATOM 740 C C . ILE A 1 97 ? -1.372 19.656 19.516 1 93.06 97 ILE A C 1
ATOM 742 O O . ILE A 1 97 ? -1.656 18.469 19.594 1 93.06 97 ILE A O 1
ATOM 746 N N . MET A 1 98 ? -0.286 20.078 18.875 1 91.56 98 MET A N 1
ATOM 747 C CA . MET A 1 98 ? 0.722 19.172 18.344 1 91.56 98 MET A CA 1
ATOM 748 C C . MET A 1 98 ? 2.125 19.719 18.562 1 91.56 98 MET A C 1
ATOM 750 O O . MET A 1 98 ? 2.289 20.891 18.875 1 91.56 98 MET A O 1
ATOM 754 N N . GLU A 1 99 ? 3.041 18.734 18.453 1 80.38 99 GLU A N 1
ATOM 755 C CA . GLU A 1 99 ? 4.441 19.109 18.578 1 80.38 99 GLU A CA 1
ATOM 756 C C . GLU A 1 99 ? 5.066 19.406 17.219 1 80.38 99 GLU A C 1
ATOM 758 O O . GLU A 1 99 ? 4.68 18.812 16.219 1 80.38 99 GLU A O 1
ATOM 763 N N . LEU A 1 100 ? 6.004 20.281 17.328 1 72.31 100 LEU A N 1
ATOM 764 C CA . LEU A 1 100 ? 6.695 20.672 16.094 1 72.31 100 LEU A CA 1
ATOM 765 C C . LEU A 1 100 ? 7.41 19.469 15.484 1 72.31 100 LEU A C 1
ATOM 767 O O . LEU A 1 100 ? 8.008 18.656 16.203 1 72.31 100 LEU A O 1
ATOM 771 N N . ALA A 1 101 ? 7.156 19.141 14.242 1 68.5 101 ALA A N 1
ATOM 772 C CA . ALA A 1 101 ? 7.793 18.047 13.516 1 68.5 101 ALA A CA 1
ATOM 773 C C . ALA A 1 101 ? 9.312 18.156 13.578 1 68.5 101 ALA A C 1
ATOM 775 O O . ALA A 1 101 ? 9.867 19.266 13.547 1 68.5 101 ALA A O 1
ATOM 776 N N . LEU A 1 102 ? 9.984 17.266 14.273 1 58.38 102 LEU A N 1
ATOM 777 C CA . LEU A 1 102 ? 11.438 17.25 14.312 1 58.38 102 LEU A CA 1
ATOM 778 C C . LEU A 1 102 ? 12.008 16.547 13.086 1 58.38 102 LEU A C 1
ATOM 780 O O . LEU A 1 102 ? 11.453 15.539 12.633 1 58.38 102 LEU A O 1
ATOM 784 N N . THR A 1 103 ? 12.312 17.359 11.984 1 48.53 103 THR A N 1
ATOM 785 C CA . THR A 1 103 ? 12.992 16.688 10.891 1 48.53 103 THR A CA 1
ATOM 786 C C . THR A 1 103 ? 14.125 15.805 11.414 1 48.53 103 THR A C 1
ATOM 788 O O . THR A 1 103 ? 15.031 16.297 12.102 1 48.53 103 THR A O 1
ATOM 791 N N . ASP A 1 104 ? 13.898 14.914 12.023 1 43.19 104 ASP A N 1
ATOM 792 C CA . ASP A 1 104 ? 15.148 14.156 12 1 43.19 104 ASP A CA 1
ATOM 793 C C . ASP A 1 104 ? 15.812 14.234 10.625 1 43.19 104 ASP A C 1
ATOM 795 O O . ASP A 1 104 ? 15.133 14.383 9.609 1 43.19 104 ASP A O 1
ATOM 799 N N . SER A 1 105 ? 17.141 14.719 10.508 1 37.69 105 SER A N 1
ATOM 800 C CA . SER A 1 105 ? 17.953 14.516 9.312 1 37.69 105 SER A CA 1
ATOM 801 C C . SER A 1 105 ? 17.578 13.219 8.609 1 37.69 105 SER A C 1
ATOM 803 O O . SER A 1 105 ? 18.078 12.148 8.953 1 37.69 105 SER A O 1
ATOM 805 N N . PHE A 1 106 ? 16.562 12.828 8.648 1 34.31 106 PHE A N 1
ATOM 806 C CA . PHE A 1 106 ? 16.438 11.688 7.734 1 34.31 106 PHE A CA 1
ATOM 807 C C . PHE A 1 106 ? 17.188 11.961 6.438 1 34.31 106 PHE A C 1
ATOM 809 O O . PHE A 1 106 ? 17.266 13.109 5.98 1 34.31 106 PHE A O 1
ATOM 816 N N . SER A 1 107 ? 18.156 11.039 6.086 1 32.84 107 SER A N 1
ATOM 817 C CA . SER A 1 107 ? 18.766 10.867 4.773 1 32.84 107 SER A CA 1
ATOM 818 C C . SER A 1 107 ? 17.812 11.273 3.654 1 32.84 107 SER A C 1
ATOM 820 O O . SER A 1 107 ? 16.875 10.539 3.342 1 32.84 107 SER A O 1
ATOM 822 N N . MET A 1 108 ? 17.047 12.195 3.836 1 33.31 108 MET A N 1
ATOM 823 C CA . MET A 1 108 ? 16.625 12.766 2.562 1 33.31 108 MET A CA 1
ATOM 824 C C . MET A 1 108 ? 17.766 12.766 1.555 1 33.31 108 MET A C 1
ATOM 826 O O . MET A 1 108 ? 18.609 13.664 1.568 1 33.31 108 MET A O 1
ATOM 830 N N . THR A 1 109 ? 18.625 11.773 1.363 1 31.17 109 THR A N 1
ATOM 831 C CA . THR A 1 109 ? 19.375 11.703 0.117 1 31.17 109 THR A CA 1
ATOM 832 C C . THR A 1 109 ? 18.625 12.406 -1.011 1 31.17 109 THR A C 1
ATOM 834 O O . THR A 1 109 ? 17.438 12.711 -0.882 1 31.17 109 THR A O 1
ATOM 837 N N . MET A 1 110 ? 19.25 12.367 -2.453 1 29 110 MET A N 1
ATOM 838 C CA . MET A 1 110 ? 19.625 12.891 -3.768 1 29 110 MET A CA 1
ATOM 839 C C . MET A 1 110 ? 18.391 12.992 -4.672 1 29 110 MET A C 1
ATOM 841 O O . MET A 1 110 ? 18.453 13.617 -5.73 1 29 110 MET A O 1
ATOM 845 N N . GLU A 1 111 ? 17.406 12.164 -4.711 1 29.48 111 GLU A N 1
ATOM 846 C CA . GLU A 1 111 ? 16.812 12.219 -6.035 1 29.48 111 GLU A CA 1
ATOM 847 C C . GLU A 1 111 ? 15.93 13.461 -6.191 1 29.48 111 GLU A C 1
ATOM 849 O O . GLU A 1 111 ? 15.766 13.977 -7.301 1 29.48 111 GLU A O 1
ATOM 854 N N . TYR A 1 112 ? 15.25 14.039 -5.285 1 29.38 112 TYR A N 1
ATOM 855 C CA . TYR A 1 112 ? 14.484 15.141 -5.848 1 29.38 112 TYR A CA 1
ATOM 856 C C . TYR A 1 112 ? 15.258 16.453 -5.77 1 29.38 112 TYR A C 1
ATOM 858 O O . TYR A 1 112 ? 14.75 17.5 -6.148 1 29.38 112 TYR A O 1
ATOM 866 N N . VAL A 1 113 ? 16.328 16.641 -4.977 1 31.44 113 VAL A N 1
ATOM 867 C CA . VAL A 1 113 ? 16.953 17.953 -5.059 1 31.44 113 VAL A CA 1
ATOM 868 C C . VAL A 1 113 ? 17.484 18.188 -6.477 1 31.44 113 VAL A C 1
ATOM 870 O O . VAL A 1 113 ? 18.156 19.188 -6.738 1 31.44 113 VAL A O 1
ATOM 873 N N . ARG A 1 114 ? 17.594 17.219 -7.418 1 27.56 114 ARG A N 1
ATOM 874 C CA . ARG A 1 114 ? 18.203 17.656 -8.672 1 27.56 114 ARG A CA 1
ATOM 875 C C . ARG A 1 114 ? 17.359 18.734 -9.344 1 27.56 114 ARG A C 1
ATOM 877 O O . ARG A 1 114 ? 17.781 19.328 -10.344 1 27.56 114 ARG A O 1
ATOM 884 N N . VAL A 1 115 ? 16.094 18.938 -9.109 1 25 115 VAL A N 1
ATOM 885 C CA . VAL A 1 115 ? 15.648 19.844 -10.164 1 25 115 VAL A CA 1
ATOM 886 C C . VAL A 1 115 ? 15.922 21.281 -9.75 1 25 115 VAL A C 1
ATOM 888 O O . VAL A 1 115 ? 15.641 22.219 -10.508 1 25 115 VAL A O 1
ATOM 891 N N . ALA A 1 116 ? 16.203 21.656 -8.516 1 25.52 116 ALA A N 1
ATOM 892 C CA . ALA A 1 116 ? 16.297 23.125 -8.508 1 25.52 116 ALA A CA 1
ATOM 893 C C . ALA A 1 116 ? 17.625 23.578 -9.117 1 25.52 116 ALA A C 1
ATOM 895 O O . ALA A 1 116 ? 17.781 24.766 -9.453 1 25.52 116 ALA A O 1
ATOM 896 N N . GLU A 1 117 ? 18.5 22.766 -9.516 1 21.61 117 GLU A N 1
ATOM 897 C CA . GLU A 1 117 ? 19.484 23.531 -10.266 1 21.61 117 GLU A CA 1
ATOM 898 C C . GLU A 1 117 ? 18.953 23.922 -11.641 1 21.61 117 GLU A C 1
ATOM 900 O O . GLU A 1 117 ? 18.328 23.109 -12.32 1 21.61 117 GLU A O 1
ATOM 905 N N . MET B 1 1 ? 21.141 25.984 18.594 1 25.03 1 MET B N 1
ATOM 906 C CA . MET B 1 1 ? 20.609 24.781 17.953 1 25.03 1 MET B CA 1
ATOM 907 C C . MET B 1 1 ? 19.188 25.016 17.484 1 25.03 1 MET B C 1
ATOM 909 O O . MET B 1 1 ? 18.281 25.172 18.312 1 25.03 1 MET B O 1
ATOM 913 N N . GLU B 1 2 ? 18.938 25.859 16.578 1 30.73 2 GLU B N 1
ATOM 914 C CA . GLU B 1 2 ? 17.641 26.359 16.172 1 30.73 2 GLU B CA 1
ATOM 915 C C . GLU B 1 2 ? 16.672 25.219 15.883 1 30.73 2 GLU B C 1
ATOM 917 O O . GLU B 1 2 ? 17.031 24.25 15.211 1 30.73 2 GLU B O 1
ATOM 922 N N . LEU B 1 3 ? 15.898 24.812 16.891 1 34.06 3 LEU B N 1
ATOM 923 C CA . LEU B 1 3 ? 14.805 23.844 16.922 1 34.06 3 LEU B CA 1
ATOM 924 C C . LEU B 1 3 ? 14.109 23.781 15.562 1 34.06 3 LEU B C 1
ATOM 926 O O . LEU B 1 3 ? 13.609 24.797 15.062 1 34.06 3 LEU B O 1
ATOM 930 N N . ALA B 1 4 ? 14.75 23.344 14.492 1 41.59 4 ALA B N 1
ATOM 931 C CA . ALA B 1 4 ? 14.289 23.219 13.109 1 41.59 4 ALA B CA 1
ATOM 932 C C . ALA B 1 4 ? 12.789 22.938 13.055 1 41.59 4 ALA B C 1
ATOM 934 O O . ALA B 1 4 ? 12.32 21.906 13.539 1 41.59 4 ALA B O 1
ATOM 935 N N . LEU B 1 5 ? 11.844 23.922 13.398 1 51.19 5 LEU B N 1
ATOM 936 C CA . LEU B 1 5 ? 10.438 24.188 13.148 1 51.19 5 LEU B CA 1
ATOM 937 C C . LEU B 1 5 ? 10.031 23.766 11.742 1 51.19 5 LEU B C 1
ATOM 939 O O . LEU B 1 5 ? 10.797 23.953 10.789 1 51.19 5 LEU B O 1
ATOM 943 N N . THR B 1 6 ? 9.539 22.719 11.125 1 67.56 6 THR B N 1
ATOM 944 C CA . THR B 1 6 ? 9.078 22.188 9.844 1 67.56 6 THR B CA 1
ATOM 945 C C . THR B 1 6 ? 8.398 23.281 9.023 1 67.56 6 THR B C 1
ATOM 947 O O . THR B 1 6 ? 7.172 23.297 8.906 1 67.56 6 THR B O 1
ATOM 950 N N . GLU B 1 7 ? 9.008 24.562 9.141 1 80.5 7 GLU B N 1
ATOM 951 C CA . GLU B 1 7 ? 8.469 25.594 8.242 1 80.5 7 GLU B CA 1
ATOM 952 C C . GLU B 1 7 ? 9.109 25.5 6.863 1 80.5 7 GLU B C 1
ATOM 95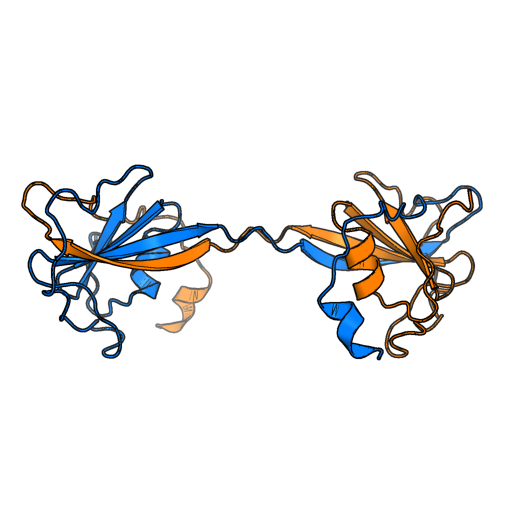4 O O . GLU B 1 7 ? 10.258 25.078 6.73 1 80.5 7 GLU B O 1
ATOM 959 N N . SER B 1 8 ? 8.383 25.797 5.926 1 85.75 8 SER B N 1
ATOM 960 C CA . SER B 1 8 ? 8.852 25.859 4.547 1 85.75 8 SER B CA 1
ATOM 961 C C . SER B 1 8 ? 8.227 27.016 3.791 1 85.75 8 SER B C 1
ATOM 963 O O . SER B 1 8 ? 7.043 27.312 3.947 1 85.75 8 SER B O 1
ATOM 965 N N . SER B 1 9 ? 9.148 27.781 3.053 1 90 9 SER B N 1
ATOM 966 C CA . SER B 1 9 ? 8.641 28.844 2.18 1 90 9 SER B CA 1
ATOM 967 C C . SER B 1 9 ? 7.926 28.266 0.967 1 90 9 SER B C 1
ATOM 969 O O . SER B 1 9 ? 7.34 29 0.172 1 90 9 SER B O 1
ATOM 971 N N . SER B 1 10 ? 7.953 26.969 0.78 1 92.12 10 SER B N 1
ATOM 972 C CA . SER B 1 10 ? 7.227 26.266 -0.271 1 92.12 10 SER B CA 1
ATOM 973 C C . SER B 1 10 ? 6.348 25.156 0.308 1 92.12 10 SER B C 1
ATOM 975 O O . SER B 1 10 ? 6.215 24.094 -0.286 1 92.12 10 SER B O 1
ATOM 977 N N . MET B 1 11 ? 5.859 25.469 1.421 1 92.38 11 MET B N 1
ATOM 978 C CA . MET B 1 11 ? 5.051 24.469 2.123 1 92.38 11 MET B CA 1
ATOM 979 C C . MET B 1 11 ? 3.857 24.047 1.275 1 92.38 11 MET B C 1
ATOM 981 O O . MET B 1 11 ? 3.223 24.875 0.625 1 92.38 11 MET B O 1
ATOM 985 N N . THR B 1 12 ? 3.631 22.688 1.201 1 93.94 12 THR B N 1
ATOM 986 C CA . THR B 1 12 ? 2.406 22.047 0.732 1 93.94 12 THR B CA 1
ATOM 987 C C . THR B 1 12 ? 1.889 21.062 1.764 1 93.94 12 THR B C 1
ATOM 989 O O . THR B 1 12 ? 2.619 20.672 2.678 1 93.94 12 THR B O 1
ATOM 992 N N . THR B 1 13 ? 0.627 20.688 1.592 1 95.19 13 THR B N 1
ATOM 993 C CA . THR B 1 13 ? 0.09 19.641 2.443 1 95.19 13 THR B CA 1
ATOM 994 C C . THR B 1 13 ? 0.932 18.359 2.328 1 95.19 13 THR B C 1
ATOM 996 O O . THR B 1 13 ? 1.241 17.734 3.336 1 95.19 13 THR B O 1
ATOM 999 N N . GLU B 1 14 ? 1.377 18.109 1.082 1 90.19 14 GLU B N 1
ATOM 1000 C CA . GLU B 1 14 ? 2.129 16.891 0.813 1 90.19 14 GLU B CA 1
ATOM 1001 C C . GLU B 1 14 ? 3.51 16.938 1.463 1 90.19 14 GLU B C 1
ATOM 1003 O O . GLU B 1 14 ? 3.998 15.922 1.97 1 90.19 14 GLU B O 1
ATOM 1008 N N . LEU B 1 15 ? 4.098 18.109 1.381 1 87.31 15 LEU B N 1
ATOM 1009 C CA . LEU B 1 15 ? 5.402 18.234 2.023 1 87.31 15 LEU B CA 1
ATOM 1010 C C . LEU B 1 15 ? 5.297 17.984 3.523 1 87.31 15 LEU B C 1
ATOM 1012 O O . LEU B 1 15 ? 6.141 17.281 4.102 1 87.31 15 LEU B O 1
ATOM 1016 N N . CYS B 1 16 ? 4.293 18.516 4.184 1 91.44 16 CYS B N 1
ATOM 1017 C CA . CYS B 1 16 ? 4.086 18.297 5.609 1 91.44 16 CYS B CA 1
ATOM 1018 C C . CYS B 1 16 ? 3.777 16.828 5.898 1 91.44 16 CYS B C 1
ATOM 1020 O O . CYS B 1 16 ? 4.254 16.281 6.891 1 91.44 16 CYS B O 1
ATOM 1022 N N . GLU B 1 17 ? 2.973 16.234 5.008 1 90.25 17 GLU B N 1
ATOM 1023 C CA . GLU B 1 17 ? 2.662 14.812 5.125 1 90.25 17 GLU B CA 1
ATOM 1024 C C . GLU B 1 17 ? 3.934 13.969 5.137 1 90.25 17 GLU B C 1
ATOM 1026 O O . GLU B 1 17 ? 4.094 13.086 5.984 1 90.25 17 GLU B O 1
ATOM 1031 N N . LEU B 1 18 ? 4.816 14.289 4.246 1 83.56 18 LEU B N 1
ATOM 1032 C CA . LEU B 1 18 ? 6.062 13.539 4.148 1 83.56 18 LEU B CA 1
ATOM 1033 C C . LEU B 1 18 ? 6.938 13.773 5.375 1 83.56 18 LEU B C 1
ATOM 1035 O O . LEU B 1 18 ? 7.59 12.844 5.867 1 83.56 18 LEU B O 1
ATOM 1039 N N . THR B 1 19 ? 6.871 14.992 5.836 1 84.44 19 THR B N 1
ATOM 1040 C CA . THR B 1 19 ? 7.699 15.375 6.977 1 84.44 19 THR B CA 1
ATOM 1041 C C . THR B 1 19 ? 7.289 14.602 8.227 1 84.44 19 THR B C 1
ATOM 1043 O O . THR B 1 19 ? 8.133 14.242 9.047 1 84.44 19 THR B O 1
ATOM 1046 N N . CYS B 1 20 ? 6 14.359 8.289 1 87 20 CYS B N 1
ATOM 1047 C CA . CYS B 1 20 ? 5.469 13.758 9.516 1 87 20 CYS B CA 1
ATOM 1048 C C . CYS B 1 20 ? 5.188 12.273 9.312 1 87 20 CYS B C 1
ATOM 1050 O O . CYS B 1 20 ? 4.434 11.68 10.078 1 87 20 CYS B O 1
ATOM 1052 N N . ALA B 1 21 ? 5.793 11.766 8.25 1 81.06 21 ALA B N 1
ATOM 1053 C CA . ALA B 1 21 ? 5.578 10.344 8.008 1 81.06 21 ALA 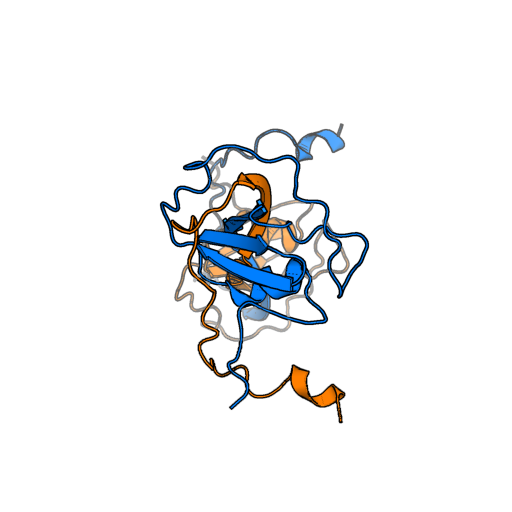B CA 1
ATOM 1054 C C . ALA B 1 21 ? 5.934 9.516 9.242 1 81.06 21 ALA B C 1
ATOM 1056 O O . ALA B 1 21 ? 6.977 9.734 9.859 1 81.06 21 ALA B O 1
ATOM 1057 N N . GLY B 1 22 ? 5.062 8.578 9.633 1 80 22 GLY B N 1
ATOM 1058 C CA . GLY B 1 22 ? 5.25 7.762 10.82 1 80 22 GLY B CA 1
ATOM 1059 C C . GLY B 1 22 ? 4.434 8.242 12.008 1 80 22 GLY B C 1
ATOM 1060 O O . GLY B 1 22 ? 4.266 7.512 12.984 1 80 22 GLY B O 1
ATOM 1061 N N . SER B 1 23 ? 3.949 9.453 11.875 1 87.31 23 SER B N 1
ATOM 1062 C CA . SER B 1 23 ? 3.045 10 12.883 1 87.31 23 SER B CA 1
ATOM 1063 C C . SER B 1 23 ? 1.602 9.594 12.609 1 87.31 23 SER B C 1
ATOM 1065 O O . SER B 1 23 ? 1.326 8.875 11.648 1 87.31 23 SER B O 1
ATOM 1067 N N . TYR B 1 24 ? 0.709 9.992 13.508 1 91.62 24 TYR B N 1
ATOM 1068 C CA . TYR B 1 24 ? -0.702 9.672 13.32 1 91.62 24 TYR B CA 1
ATOM 1069 C C . TYR B 1 24 ? -1.466 10.867 12.773 1 91.62 24 TYR B C 1
ATOM 1071 O O . TYR B 1 24 ? -2.494 10.703 12.109 1 91.62 24 TYR B O 1
ATOM 1079 N N . TYR B 1 25 ? -0.9 12.016 13.133 1 93.88 25 TYR B N 1
ATOM 1080 C CA . TYR B 1 25 ? -1.489 13.266 12.648 1 93.88 25 TYR B CA 1
ATOM 1081 C C . TYR B 1 25 ? -0.411 14.234 12.188 1 93.88 25 TYR B C 1
ATOM 1083 O O . TYR B 1 25 ? 0.748 14.125 12.594 1 93.88 25 TYR B O 1
ATOM 1091 N N . PHE B 1 26 ? -0.855 15.047 11.258 1 95.12 26 PHE B N 1
ATOM 1092 C CA . PHE B 1 26 ? -0.055 16.234 10.992 1 95.12 26 PHE B CA 1
ATOM 1093 C C . PHE B 1 26 ? -0.948 17.438 10.742 1 95.12 26 PHE B C 1
ATOM 1095 O O . PHE B 1 26 ? -2.152 17.297 10.523 1 95.12 26 PHE B O 1
ATOM 1102 N N . SER B 1 27 ? -0.353 18.641 10.891 1 96.44 27 SER B N 1
ATOM 1103 C CA . SER B 1 27 ? -1.105 19.859 10.664 1 96.44 27 SER B CA 1
ATOM 1104 C C . SER B 1 27 ? -0.213 20.953 10.086 1 96.44 27 SER B C 1
ATOM 1106 O O . SER B 1 27 ? 0.989 21 10.359 1 96.44 27 SER B O 1
ATOM 1108 N N . THR B 1 28 ? -0.843 21.719 9.25 1 96.06 28 THR B N 1
ATOM 1109 C CA . THR B 1 28 ? -0.202 22.938 8.805 1 96.06 28 THR B CA 1
ATOM 1110 C C . THR B 1 28 ? -0.777 24.156 9.539 1 96.06 28 THR B C 1
ATOM 1112 O O . THR B 1 28 ? -1.979 24.203 9.812 1 96.06 28 THR B O 1
ATOM 1115 N N . GLN B 1 29 ? 0.172 25.125 9.875 1 94.88 29 GLN B N 1
ATOM 1116 C CA . GLN B 1 29 ? -0.202 26.375 10.539 1 94.88 29 GLN B CA 1
ATOM 1117 C C . GLN B 1 29 ? 0.563 27.562 9.953 1 94.88 29 GLN B C 1
ATOM 1119 O O . GLN B 1 29 ? 1.637 27.391 9.375 1 94.88 29 GLN B O 1
ATOM 1124 N N . TYR B 1 30 ? -0.055 28.656 10 1 95 30 TYR B N 1
ATOM 1125 C CA . TYR B 1 30 ? 0.569 29.922 9.664 1 95 30 TYR B CA 1
ATOM 1126 C C . TYR B 1 30 ? 1.11 29.906 8.242 1 95 30 TYR B C 1
ATOM 1128 O O . TYR B 1 30 ? 2.109 30.562 7.941 1 95 30 TYR B O 1
ATOM 1136 N N . GLY B 1 31 ? 0.468 29.047 7.418 1 95.44 31 GLY B N 1
ATOM 1137 C CA . GLY B 1 31 ? 0.844 29.016 6.016 1 95.44 31 GLY B CA 1
ATOM 1138 C C . GLY B 1 31 ? 2.088 28.188 5.75 1 95.44 31 GLY B C 1
ATOM 1139 O O . GLY B 1 31 ? 2.211 27.562 4.691 1 95.44 31 GLY B O 1
ATOM 1140 N N . ARG B 1 32 ? 2.896 28.109 6.77 1 92.31 32 ARG B N 1
ATOM 1141 C CA . ARG B 1 32 ? 4.207 27.578 6.406 1 92.31 32 ARG B CA 1
ATOM 1142 C C . ARG B 1 32 ? 4.719 26.609 7.465 1 92.31 32 ARG B C 1
ATOM 1144 O O . ARG B 1 32 ? 5.785 26.016 7.305 1 92.31 32 ARG B O 1
ATOM 1151 N N . GLU B 1 33 ? 4.027 26.438 8.578 1 91.44 33 GLU B N 1
ATOM 1152 C CA . GLU B 1 33 ? 4.496 25.578 9.672 1 91.44 33 GLU B CA 1
ATOM 1153 C C . GLU B 1 33 ? 3.9 24.172 9.57 1 91.44 33 GLU B C 1
ATOM 1155 O O . GLU B 1 33 ? 2.746 24.016 9.164 1 91.44 33 GLU B O 1
ATOM 1160 N N . CYS B 1 34 ? 4.738 23.219 9.906 1 92.62 34 CYS B N 1
ATOM 1161 C CA . CYS B 1 34 ? 4.309 21.812 9.938 1 92.62 34 CYS B CA 1
ATOM 1162 C C . CYS B 1 34 ? 4.473 21.234 11.336 1 92.62 34 CYS B C 1
ATOM 1164 O O . CYS B 1 34 ? 5.527 21.375 11.953 1 92.62 34 CYS B O 1
ATOM 1166 N N . TRP B 1 35 ? 3.414 20.594 11.828 1 92.38 35 TRP B N 1
ATOM 1167 C CA . TRP B 1 35 ? 3.375 20 13.156 1 92.38 35 TRP B CA 1
ATOM 1168 C C . TRP B 1 35 ? 2.947 18.531 13.094 1 92.38 35 TRP B C 1
ATOM 1170 O O . TRP B 1 35 ? 1.99 18.188 12.391 1 92.38 35 TRP B O 1
ATOM 1180 N N . CYS B 1 36 ? 3.65 17.688 13.852 1 91.38 36 CYS B N 1
ATOM 1181 C CA . CYS B 1 36 ? 3.377 16.266 13.844 1 91.38 36 CYS B CA 1
ATOM 1182 C C . CYS B 1 36 ? 2.719 15.828 15.148 1 91.38 36 CYS B C 1
ATOM 1184 O O . CYS B 1 36 ? 3.07 16.312 16.219 1 91.38 36 CYS B O 1
ATOM 1186 N N . GLY B 1 37 ? 1.751 14.93 15.016 1 92.62 37 GLY B N 1
ATOM 1187 C CA . GLY B 1 37 ? 1.012 14.477 16.188 1 92.62 37 GLY B CA 1
ATOM 1188 C C . GLY B 1 37 ? 1.043 12.977 16.359 1 92.62 37 GLY B C 1
ATOM 1189 O O . GLY B 1 37 ? 0.787 12.227 15.422 1 92.62 37 GLY B O 1
ATOM 1190 N N . PRO B 1 38 ? 1.434 12.633 17.547 1 90.88 38 PRO B N 1
ATOM 1191 C CA . PRO B 1 38 ? 1.388 11.195 17.844 1 90.88 38 PRO B CA 1
ATOM 1192 C C . PRO B 1 38 ? -0.038 10.664 17.969 1 90.88 38 PRO B C 1
ATOM 1194 O O . PRO B 1 38 ? -0.999 11.43 17.844 1 90.88 38 PRO B O 1
ATOM 1197 N N . ALA B 1 39 ? 0.001 9.383 18.141 1 91.06 39 ALA B N 1
ATOM 1198 C CA . ALA B 1 39 ? -1.286 8.766 18.469 1 91.06 39 ALA B CA 1
ATOM 1199 C C . ALA B 1 39 ? -1.904 9.414 19.703 1 91.06 39 ALA B C 1
ATOM 1201 O O . ALA B 1 39 ? -1.2 9.727 20.656 1 91.06 39 ALA B O 1
ATOM 1202 N N . GLY B 1 40 ? -3.162 9.633 19.719 1 92 40 GLY B N 1
ATOM 1203 C CA . GLY B 1 40 ? -3.854 10.188 20.875 1 92 40 GLY B CA 1
ATOM 1204 C C . GLY B 1 40 ? -3.869 11.703 20.891 1 92 40 GLY B C 1
ATOM 1205 O O . GLY B 1 40 ? -4.375 12.312 21.828 1 92 40 GLY B O 1
ATOM 1206 N N . THR B 1 41 ? -3.301 12.281 19.906 1 94.25 41 THR B N 1
ATOM 1207 C CA . THR B 1 41 ? -3.336 13.734 19.828 1 94.25 41 THR B CA 1
ATOM 1208 C C . THR B 1 41 ? -4.758 14.25 20.016 1 94.25 41 THR B C 1
ATOM 1210 O O . THR B 1 41 ? -5.691 13.766 19.359 1 94.25 41 THR B O 1
ATOM 1213 N N . ASP B 1 42 ? -4.902 15.234 20.953 1 96.38 42 ASP B N 1
ATOM 1214 C CA . ASP B 1 42 ? -6.176 15.914 21.172 1 96.38 42 ASP B CA 1
ATOM 1215 C C . ASP B 1 42 ? -6.258 17.203 20.344 1 96.38 42 ASP B C 1
ATOM 1217 O O . ASP B 1 42 ? -6.168 18.297 20.875 1 96.38 42 ASP B O 1
ATOM 1221 N N . TYR B 1 43 ? -6.578 16.984 19.031 1 97 43 TYR B N 1
ATOM 1222 C CA . TYR B 1 43 ? -6.574 18.125 18.141 1 97 43 TYR B CA 1
ATOM 1223 C C . TYR B 1 43 ? -7.789 19.016 18.375 1 97 43 TYR B C 1
ATOM 1225 O O . TYR B 1 43 ? -7.844 20.156 17.891 1 97 43 TYR B O 1
ATOM 1233 N N . GLU B 1 44 ? -8.781 18.594 19.094 1 97.38 44 GLU B N 1
ATOM 1234 C CA . GLU B 1 44 ? -10 19.375 19.312 1 97.38 44 GLU B CA 1
ATOM 1235 C C . GLU B 1 44 ? -9.945 20.109 20.656 1 97.38 44 GLU B C 1
ATOM 1237 O O . GLU B 1 44 ? -10.906 20.781 21.031 1 97.38 44 GLU B O 1
ATOM 1242 N N . LYS B 1 45 ? -8.883 20.016 21.344 1 96.06 45 LYS B N 1
ATOM 1243 C CA . LYS B 1 45 ? -8.82 20.484 22.719 1 96.06 45 LYS B CA 1
ATOM 1244 C C . LYS B 1 45 ? -9.188 21.969 22.812 1 96.06 45 LYS B C 1
ATOM 1246 O O . LYS B 1 45 ? -9.742 22.406 23.828 1 96.06 45 LYS B O 1
ATOM 1251 N N . HIS B 1 46 ? -8.961 22.797 21.875 1 97.56 46 HIS B N 1
ATOM 1252 C CA . HIS B 1 46 ? -9.289 24.219 21.922 1 97.56 46 HIS B CA 1
ATOM 1253 C C . HIS B 1 46 ? -10.484 24.547 21.016 1 97.56 46 HIS B C 1
ATOM 1255 O O . HIS B 1 46 ? -10.852 25.703 20.859 1 97.56 46 HIS B O 1
ATOM 1261 N N . GLY B 1 47 ? -11.086 23.5 20.406 1 97.69 47 GLY B N 1
ATOM 1262 C CA . GLY B 1 47 ? -12.273 23.672 19.594 1 97.69 47 GLY B CA 1
ATOM 1263 C C . GLY B 1 47 ? -11.961 23.875 18.109 1 97.69 47 GLY B C 1
ATOM 1264 O O . GLY B 1 47 ? -10.797 23.969 17.734 1 97.69 47 GLY B O 1
ATOM 1265 N N . GLU B 1 48 ? -13.047 23.922 17.266 1 98.19 48 GLU B N 1
ATOM 1266 C CA . GLU B 1 48 ? -12.938 24.141 15.82 1 98.19 48 GLU B CA 1
ATOM 1267 C C . GLU B 1 48 ? -12.633 25.594 15.508 1 98.19 48 GLU B C 1
ATOM 1269 O O . GLU B 1 48 ? -12.891 26.484 16.328 1 98.19 48 GLU B O 1
ATOM 1274 N N . SER B 1 49 ? -12 25.828 14.352 1 98.38 49 SER B N 1
ATOM 1275 C CA . SER B 1 49 ? -11.711 27.172 13.859 1 98.38 49 SER B CA 1
ATOM 1276 C C . SER B 1 49 ? -12.188 27.344 12.422 1 98.38 49 SER B C 1
ATOM 1278 O O . SER B 1 49 ? -12.305 26.359 11.68 1 98.38 49 SER B O 1
ATOM 1280 N N . THR B 1 50 ? -12.5 28.547 12.008 1 97.94 50 THR B N 1
ATOM 1281 C CA . THR B 1 50 ? -12.773 28.891 10.617 1 97.94 50 THR B CA 1
ATOM 1282 C C . THR B 1 50 ? -11.617 29.688 10.016 1 97.94 50 THR B C 1
ATOM 1284 O O . THR B 1 50 ? -11.758 30.266 8.938 1 97.94 50 THR B O 1
ATOM 1287 N N . GLU B 1 51 ? -10.477 29.734 10.773 1 98.38 51 GLU B N 1
ATOM 1288 C CA . GLU B 1 51 ? -9.414 30.688 10.43 1 98.38 51 GLU B CA 1
ATOM 1289 C C . GLU B 1 51 ? -8.328 30.016 9.594 1 98.38 51 GLU B C 1
ATOM 1291 O O . GLU B 1 51 ? -7.254 30.594 9.398 1 98.38 51 GLU B O 1
ATOM 1296 N N . CYS B 1 52 ? -8.539 28.812 9.109 1 98.56 52 CYS B N 1
ATOM 1297 C CA . CYS B 1 52 ? -7.602 28.203 8.18 1 98.56 52 CYS B CA 1
ATOM 1298 C C . CYS B 1 52 ? -7.789 28.734 6.77 1 98.56 52 CYS B C 1
ATOM 1300 O O . CYS B 1 52 ? -8.461 28.109 5.945 1 98.56 52 CYS B O 1
ATOM 1302 N N . THR B 1 53 ? -7.215 29.859 6.559 1 98.38 53 THR B N 1
ATOM 1303 C CA . THR B 1 53 ? -7.465 30.562 5.301 1 98.38 53 THR B CA 1
ATO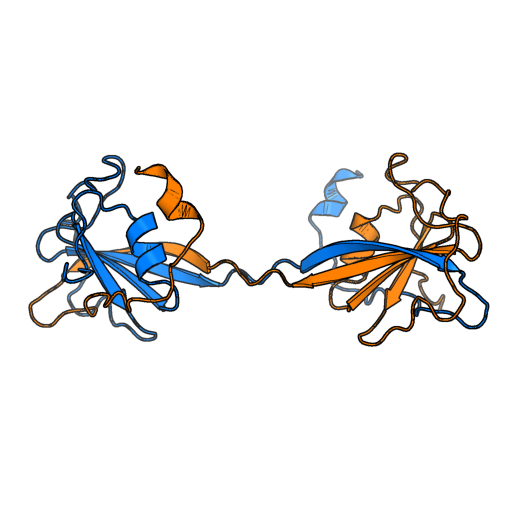M 1304 C C . THR B 1 53 ? -6.152 30.891 4.594 1 98.38 53 THR B C 1
ATOM 1306 O O . THR B 1 53 ? -6.156 31.469 3.51 1 98.38 53 THR B O 1
ATOM 1309 N N . TYR B 1 54 ? -5.027 30.562 5.254 1 98.38 54 TYR B N 1
ATOM 1310 C CA . TYR B 1 54 ? -3.752 30.906 4.637 1 98.38 54 TYR B CA 1
ATOM 1311 C C . TYR B 1 54 ? -3.418 29.953 3.5 1 98.38 54 TYR B C 1
ATOM 1313 O O . TYR B 1 54 ? -3.504 28.734 3.662 1 98.38 54 TYR B O 1
ATOM 1321 N N . GLU B 1 55 ? -3.055 30.5 2.404 1 98.12 55 GLU B N 1
ATOM 1322 C CA . GLU B 1 55 ? -2.613 29.688 1.278 1 98.12 55 GLU B CA 1
ATOM 1323 C C . GLU B 1 55 ? -1.257 29.047 1.561 1 98.12 55 GLU B C 1
ATOM 1325 O O . GLU B 1 55 ? -0.416 29.641 2.24 1 98.12 55 GLU B O 1
ATOM 1330 N N . CYS B 1 56 ? -1.138 27.875 0.971 1 96.88 56 CYS B N 1
ATOM 1331 C CA . CYS B 1 56 ? 0.192 27.281 1.004 1 96.88 56 CYS B CA 1
ATOM 1332 C C . CYS B 1 56 ? 1.125 27.969 0.016 1 96.88 56 CYS B C 1
ATOM 1334 O O . CYS B 1 56 ? 0.803 28.094 -1.168 1 96.88 56 CYS B O 1
ATOM 1336 N N . PRO B 1 57 ? 2.316 28.359 0.475 1 95.88 57 PRO B N 1
ATOM 1337 C CA . PRO B 1 57 ? 3.205 29.047 -0.463 1 95.88 57 PRO B CA 1
ATOM 1338 C C . PRO B 1 57 ? 3.658 28.156 -1.613 1 95.88 57 PRO B C 1
ATOM 1340 O O . PRO B 1 57 ? 3.932 28.641 -2.713 1 95.88 57 PRO B O 1
ATOM 1343 N N . GLY B 1 58 ? 3.688 26.891 -1.476 1 95 58 GLY B N 1
ATOM 1344 C CA . GLY B 1 58 ? 4.102 25.969 -2.52 1 95 58 GLY B CA 1
ATOM 1345 C C . GLY B 1 58 ? 2.973 25.594 -3.461 1 95 58 GLY B C 1
ATOM 1346 O O . GLY B 1 58 ? 3.215 25.078 -4.551 1 95 58 GLY B O 1
ATOM 1347 N N . ASN B 1 59 ? 1.745 25.719 -3.072 1 96.75 59 ASN B N 1
ATOM 1348 C CA . ASN B 1 59 ? 0.538 25.438 -3.84 1 96.75 59 ASN B CA 1
ATOM 1349 C C . ASN B 1 59 ? -0.639 26.281 -3.375 1 96.75 59 ASN B C 1
ATOM 1351 O O . ASN B 1 59 ? -1.344 25.922 -2.434 1 96.75 59 ASN B O 1
ATOM 1355 N N . PRO B 1 60 ? -0.924 27.359 -4.004 1 96.19 60 PRO B N 1
ATOM 1356 C CA . PRO B 1 60 ? -1.904 28.328 -3.527 1 96.19 60 PRO B CA 1
ATOM 1357 C C . PRO B 1 60 ? -3.334 27.797 -3.553 1 96.19 60 PRO B C 1
ATOM 1359 O O . PRO B 1 60 ? -4.242 28.422 -2.998 1 96.19 60 PRO B O 1
ATOM 1362 N N . ASP B 1 61 ? -3.535 26.641 -4.164 1 96.75 61 ASP B N 1
ATOM 1363 C CA . ASP B 1 61 ? -4.867 26.047 -4.188 1 96.75 61 ASP B CA 1
ATOM 1364 C C . ASP B 1 61 ? -5.164 25.312 -2.883 1 96.75 61 ASP B C 1
ATOM 1366 O O . ASP B 1 61 ? -6.289 24.844 -2.664 1 96.75 61 ASP B O 1
ATOM 1370 N N . GLU B 1 62 ? -4.164 25.188 -2.082 1 97.06 62 GLU B N 1
ATOM 1371 C CA . GLU B 1 62 ? -4.301 24.516 -0.795 1 97.06 62 GLU B CA 1
ATOM 1372 C C . GLU B 1 62 ? -4.281 25.516 0.356 1 97.06 62 GLU B C 1
ATOM 1374 O O . GLU B 1 62 ? -3.758 26.625 0.215 1 97.06 62 GLU B O 1
ATOM 1379 N N . THR B 1 63 ? -4.895 25.125 1.472 1 98 63 THR B N 1
ATOM 1380 C CA . THR B 1 63 ? -4.852 25.891 2.705 1 98 63 THR B CA 1
ATOM 1381 C C . THR B 1 63 ? -3.875 25.281 3.701 1 98 63 THR B C 1
ATOM 1383 O O . THR B 1 63 ? -3.869 24.062 3.9 1 98 63 THR B O 1
ATOM 1386 N N . CYS B 1 64 ? -3.033 26.156 4.289 1 97.94 64 CYS B N 1
ATOM 1387 C CA . CYS B 1 64 ? -2.049 25.703 5.266 1 97.94 64 CYS B CA 1
ATOM 1388 C C . CYS B 1 64 ? -2.27 26.391 6.617 1 97.94 64 CYS B C 1
ATOM 1390 O O . CYS B 1 64 ? -1.349 26.984 7.172 1 97.94 64 CYS B O 1
ATOM 1392 N N . GLY B 1 65 ? -3.445 26.219 7.082 1 98.25 65 GLY B N 1
ATOM 1393 C CA . GLY B 1 65 ? -3.793 26.703 8.406 1 98.25 65 GLY B CA 1
ATOM 1394 C C . GLY B 1 65 ? -4.055 28.203 8.445 1 98.25 65 GLY B C 1
ATOM 1395 O O . GLY B 1 65 ? -4.691 28.75 7.539 1 98.25 65 GLY B O 1
ATOM 1396 N N . GLY B 1 66 ? -3.768 28.859 9.578 1 97.81 66 GLY B N 1
ATOM 1397 C CA . GLY B 1 66 ? -3.934 30.266 9.891 1 97.81 66 GLY B CA 1
ATOM 1398 C C . GLY B 1 66 ? -3.291 30.672 11.203 1 97.81 66 GLY B C 1
ATOM 1399 O O . GLY B 1 66 ? -2.51 29.906 11.773 1 97.81 66 GLY B O 1
ATOM 1400 N N . PHE B 1 67 ? -3.445 31.859 11.547 1 95.94 67 PHE B N 1
ATOM 1401 C CA . PHE B 1 67 ? -2.932 32.312 12.836 1 95.94 67 PHE B CA 1
ATOM 1402 C C . PHE B 1 67 ? -3.611 31.594 13.984 1 95.94 67 PHE B C 1
ATOM 1404 O O . PHE B 1 67 ? -4.812 31.75 14.203 1 95.94 67 PHE B O 1
ATOM 1411 N N . TYR B 1 68 ? -2.867 30.75 14.719 1 95.94 68 TYR B N 1
ATOM 1412 C CA . TYR B 1 68 ? -3.391 29.891 15.773 1 95.94 68 TYR B CA 1
ATOM 1413 C C . TYR B 1 68 ? -4.543 29.031 15.266 1 95.94 68 TYR B C 1
ATOM 1415 O O . TYR B 1 68 ? -5.551 28.859 15.961 1 95.94 68 TYR B O 1
ATOM 1423 N N . ALA B 1 69 ? -4.535 28.625 14.07 1 98.31 69 ALA B N 1
ATOM 1424 C CA . ALA B 1 69 ? -5.473 27.719 13.406 1 98.31 69 ALA B CA 1
ATOM 1425 C C . ALA B 1 69 ? -4.734 26.609 12.656 1 98.31 69 ALA B C 1
ATOM 1427 O O . ALA B 1 69 ? -3.828 26.891 11.867 1 98.31 69 ALA B O 1
ATOM 1428 N N . ALA B 1 70 ? -5.117 25.453 12.914 1 97.5 70 ALA B N 1
ATOM 1429 C CA . ALA B 1 70 ? -4.422 24.281 12.391 1 97.5 70 ALA B CA 1
ATOM 1430 C C . ALA B 1 70 ? -5.297 23.516 11.406 1 97.5 70 ALA B C 1
ATOM 1432 O O . ALA B 1 70 ? -6.414 23.109 11.742 1 97.5 70 ALA B O 1
ATOM 1433 N N . SER B 1 71 ? -4.836 23.406 10.156 1 98.56 71 SER B N 1
ATOM 1434 C CA . SER B 1 71 ? -5.395 22.375 9.273 1 98.56 71 SER B CA 1
ATOM 1435 C C . SER B 1 71 ? -4.891 21 9.648 1 98.56 71 SER B C 1
ATOM 1437 O O . SER B 1 71 ? -3.721 20.672 9.422 1 98.56 71 SER B O 1
ATOM 1439 N N . VAL B 1 72 ? -5.754 20.141 10.109 1 98.38 72 VAL B N 1
ATOM 1440 C CA . VAL B 1 72 ? -5.352 18.859 10.68 1 98.38 72 VAL B CA 1
ATOM 1441 C C . VAL B 1 72 ? -5.688 17.734 9.711 1 98.38 72 VAL B C 1
ATOM 1443 O O . VAL B 1 72 ? -6.762 17.719 9.109 1 98.38 72 VAL B O 1
ATOM 1446 N N . TYR B 1 73 ? -4.73 16.859 9.602 1 97.81 73 TYR B N 1
ATOM 1447 C CA . TYR B 1 73 ? -4.844 15.648 8.789 1 97.81 73 TYR B CA 1
ATOM 1448 C C . TYR B 1 73 ? -4.527 14.406 9.609 1 97.81 73 TYR B C 1
ATOM 1450 O O . TYR B 1 73 ? -3.717 14.461 10.539 1 97.81 73 TYR B O 1
ATOM 1458 N N . ALA B 1 74 ? -5.148 13.336 9.219 1 96.44 74 ALA B N 1
ATOM 1459 C CA . ALA B 1 74 ? -4.902 12.031 9.844 1 96.44 74 ALA B CA 1
ATOM 1460 C C . ALA B 1 74 ? -4.328 11.039 8.836 1 96.44 74 ALA B C 1
ATOM 1462 O O . ALA B 1 74 ? -4.758 11.008 7.68 1 96.44 74 ALA B O 1
ATOM 1463 N N . TYR B 1 75 ? -3.303 10.344 9.359 1 90.94 75 TYR B N 1
ATOM 1464 C CA . TYR B 1 75 ? -2.787 9.25 8.539 1 90.94 75 TYR B CA 1
ATOM 1465 C C . TYR B 1 75 ? -3.68 8.023 8.633 1 90.94 75 TYR B C 1
ATOM 1467 O O . TYR B 1 75 ? -4.289 7.773 9.68 1 90.94 75 TYR B O 1
ATOM 1475 N N . SER B 1 76 ? -3.832 7.371 7.504 1 86.44 76 SER B N 1
ATOM 1476 C CA . SER B 1 76 ? -4.449 6.051 7.449 1 86.44 76 SER B CA 1
ATOM 1477 C C . SER B 1 76 ? -3.564 5.055 6.703 1 86.44 76 SER B C 1
ATOM 1479 O O . SER B 1 76 ? -2.791 5.441 5.824 1 86.44 76 SER B O 1
ATOM 1481 N N . THR B 1 77 ? -3.238 4.066 7.348 1 74 77 THR B N 1
ATOM 1482 C CA . THR B 1 77 ? -2.461 3.047 6.652 1 74 77 THR B CA 1
ATOM 1483 C C . THR B 1 77 ? -3.35 2.244 5.703 1 74 77 THR B C 1
ATOM 1485 O O . THR B 1 77 ? -4.484 1.909 6.047 1 74 77 THR B O 1
ATOM 1488 N N . VAL B 1 78 ? -3.012 2.535 4.48 1 65.19 78 VAL B N 1
ATOM 1489 C CA . VAL B 1 78 ? -3.711 1.65 3.555 1 65.19 78 VAL B CA 1
ATOM 1490 C C . VAL B 1 78 ? -3.059 0.27 3.566 1 65.19 78 VAL B C 1
ATOM 1492 O O . VAL B 1 78 ? -1.842 0.152 3.736 1 65.19 78 VAL B O 1
ATOM 1495 N N . GLU B 1 79 ? -3.842 -0.747 3.91 1 64.81 79 GLU B N 1
ATOM 1496 C CA . GLU B 1 79 ? -3.371 -2.129 3.893 1 64.81 79 GLU B CA 1
ATOM 1497 C C . GLU B 1 79 ? -2.51 -2.402 2.662 1 64.81 79 GLU B C 1
ATOM 1499 O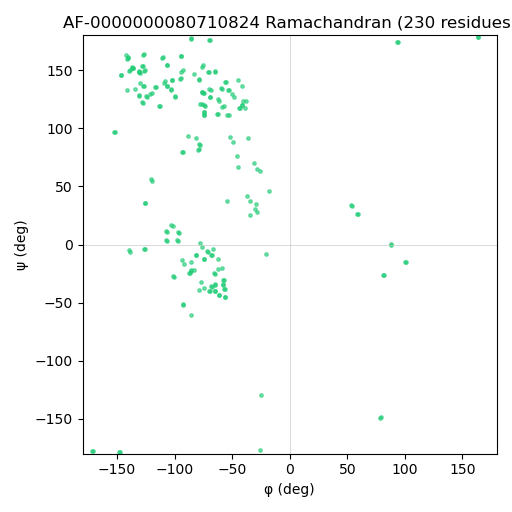 O . GLU B 1 79 ? -2.824 -1.939 1.563 1 64.81 79 GLU B O 1
ATOM 1504 N N . PRO B 1 80 ? -1.323 -2.777 2.943 1 65.88 80 PRO B N 1
ATOM 1505 C CA . PRO B 1 80 ? -0.478 -3.125 1.8 1 65.88 80 PRO B CA 1
ATOM 1506 C C . PRO B 1 80 ? -1.211 -3.971 0.761 1 65.88 80 PRO B C 1
ATOM 1508 O O . PRO B 1 80 ? -2.059 -4.793 1.116 1 65.88 80 PRO B O 1
ATOM 1511 N N . THR B 1 81 ? -1.312 -3.381 -0.419 1 67.25 81 THR B N 1
ATOM 1512 C CA . THR B 1 81 ? -1.84 -4.23 -1.48 1 67.25 81 THR B CA 1
ATOM 1513 C C . THR B 1 81 ? -0.786 -5.234 -1.945 1 67.25 81 THR B C 1
ATOM 1515 O O . THR B 1 81 ? 0.348 -4.855 -2.244 1 67.25 81 THR B O 1
ATOM 1518 N N . PRO B 1 82 ? -1.013 -6.477 -1.851 1 73.31 82 PRO B N 1
ATOM 1519 C CA . PRO B 1 82 ? -0.05 -7.449 -2.379 1 73.31 82 PRO B CA 1
ATOM 1520 C C . PRO B 1 82 ? 0.208 -7.27 -3.873 1 73.31 82 PRO B C 1
ATOM 1522 O O . PRO B 1 82 ? -0.708 -6.93 -4.625 1 73.31 82 PRO B O 1
ATOM 1525 N N . THR B 1 83 ? 1.508 -6.973 -4.207 1 85.38 83 THR B N 1
ATOM 1526 C CA . THR B 1 83 ? 1.929 -7.074 -5.602 1 85.38 83 THR B CA 1
ATOM 1527 C C . THR B 1 83 ? 2.543 -8.438 -5.887 1 85.38 83 THR B C 1
ATOM 1529 O O . THR B 1 83 ? 2.688 -9.266 -4.98 1 85.38 83 THR B O 1
ATOM 1532 N N . PHE B 1 84 ? 2.646 -8.828 -7.16 1 91.81 84 PHE B N 1
ATOM 1533 C CA . PHE B 1 84 ? 3.264 -10.102 -7.512 1 91.81 84 PHE B CA 1
ATOM 1534 C C . PHE B 1 84 ? 4.199 -9.938 -8.703 1 91.81 84 PHE B C 1
ATOM 1536 O O . PHE B 1 84 ? 4.082 -8.977 -9.461 1 91.81 84 PHE B O 1
ATOM 1543 N N . SER B 1 85 ? 5.215 -10.75 -8.82 1 95.06 85 SER B N 1
ATOM 1544 C CA . SER B 1 85 ? 6.156 -10.781 -9.93 1 95.06 85 SER B CA 1
ATOM 1545 C C . SER B 1 85 ? 6.344 -12.203 -10.461 1 95.06 85 SER B C 1
ATOM 1547 O O . SER B 1 85 ? 6.277 -13.164 -9.695 1 95.06 85 SER B O 1
ATOM 1549 N N . TYR B 1 86 ? 6.598 -12.25 -11.797 1 97.62 86 TYR B N 1
ATOM 1550 C CA . TYR B 1 86 ? 6.91 -13.523 -12.438 1 97.62 86 TYR B CA 1
ATOM 1551 C C . TYR B 1 86 ? 8.273 -14.039 -12 1 97.62 86 TYR B C 1
ATOM 1553 O O . TYR B 1 86 ? 9.266 -13.297 -12.023 1 97.62 86 TYR B O 1
ATOM 1561 N N . VAL B 1 87 ? 8.258 -15.242 -11.547 1 97.75 87 VAL B N 1
ATOM 1562 C CA . VAL B 1 87 ? 9.492 -15.883 -11.117 1 97.75 87 VAL B CA 1
ATOM 1563 C C . VAL B 1 87 ? 10.109 -16.672 -12.273 1 97.75 87 VAL B C 1
ATOM 1565 O O . VAL B 1 87 ? 11.305 -16.562 -12.539 1 97.75 87 VAL B O 1
ATOM 1568 N N . GLY B 1 88 ? 9.266 -17.531 -12.883 1 98.44 88 GLY B N 1
ATOM 1569 C CA . GLY B 1 88 ? 9.742 -18.359 -13.977 1 98.44 88 GLY B CA 1
ATOM 1570 C C . GLY B 1 88 ? 8.82 -19.531 -14.273 1 98.44 88 GLY B C 1
ATOM 1571 O O . GLY B 1 88 ? 7.777 -19.688 -13.641 1 98.44 88 GLY B O 1
ATOM 1572 N N . CYS B 1 89 ? 9.289 -20.281 -15.344 1 98.75 89 CYS B N 1
ATOM 1573 C CA . CYS B 1 89 ? 8.617 -21.516 -15.719 1 98.75 89 CYS B CA 1
ATOM 1574 C C . CYS B 1 89 ? 9.352 -22.734 -15.164 1 98.75 89 CYS B C 1
ATOM 1576 O O . CYS B 1 89 ? 10.555 -22.891 -15.406 1 98.75 89 CYS B O 1
ATOM 1578 N N . PHE B 1 90 ? 8.562 -23.594 -14.43 1 98.69 90 PHE B N 1
ATOM 1579 C CA . PHE B 1 90 ? 9.203 -24.719 -13.758 1 98.69 90 PHE B CA 1
ATOM 1580 C C . PHE B 1 90 ? 8.461 -26.016 -14.039 1 98.69 90 PHE B C 1
ATOM 1582 O O . PHE B 1 90 ? 7.25 -26.016 -14.289 1 98.69 90 PHE B O 1
ATOM 1589 N N . GLN B 1 91 ? 9.289 -27.109 -14.055 1 98.19 91 GLN B N 1
ATOM 1590 C CA . GLN B 1 91 ? 8.711 -28.438 -14.242 1 98.19 91 GLN B CA 1
ATOM 1591 C C . GLN B 1 91 ? 7.887 -28.844 -13.023 1 98.19 91 GLN B C 1
ATOM 1593 O O . GLN B 1 91 ? 8.305 -28.641 -11.883 1 98.19 91 GLN B O 1
ATOM 1598 N N . ASP B 1 92 ? 6.695 -29.344 -13.289 1 96.25 92 ASP B N 1
ATOM 1599 C CA . ASP B 1 92 ? 5.879 -29.984 -12.266 1 96.25 92 ASP B CA 1
ATOM 1600 C C . ASP B 1 92 ? 5.773 -31.484 -12.492 1 96.25 92 ASP B C 1
ATOM 1602 O O . ASP B 1 92 ? 6.246 -32 -13.508 1 96.25 92 ASP B O 1
ATOM 1606 N N . ASP B 1 93 ? 5.375 -32.25 -11.414 1 93.25 93 ASP B N 1
ATOM 1607 C CA . ASP B 1 93 ? 5.262 -33.688 -11.461 1 93.25 93 ASP B CA 1
ATOM 1608 C C . ASP B 1 93 ? 4.152 -34.188 -10.531 1 93.25 93 ASP B C 1
ATOM 1610 O O . ASP B 1 93 ? 3.363 -33.406 -10.023 1 93.25 93 ASP B O 1
ATOM 1614 N N . GLN B 1 94 ? 3.986 -35.531 -10.477 1 90.12 94 GLN B N 1
ATOM 1615 C CA . GLN B 1 94 ? 3.039 -36.094 -9.516 1 90.12 94 GLN B CA 1
ATOM 1616 C C . GLN B 1 94 ? 3.379 -35.688 -8.094 1 90.12 94 GLN B C 1
ATOM 1618 O O . GLN B 1 94 ? 2.486 -35.531 -7.258 1 90.12 94 GLN B O 1
ATOM 1623 N N . ASP B 1 95 ? 4.648 -35.562 -7.84 1 92.31 95 ASP B N 1
ATOM 1624 C CA . ASP B 1 95 ? 5.117 -34.875 -6.637 1 92.31 95 ASP B CA 1
ATOM 1625 C C . ASP B 1 95 ? 5.051 -33.375 -6.809 1 92.31 95 ASP B C 1
ATOM 1627 O O . ASP B 1 95 ? 6.023 -32.75 -7.238 1 92.31 95 ASP B O 1
ATOM 1631 N N . ARG B 1 96 ? 3.984 -32.875 -6.535 1 91.06 96 ARG B N 1
ATOM 1632 C CA . ARG B 1 96 ? 3.604 -31.516 -6.922 1 91.06 96 ARG B CA 1
ATOM 1633 C C . ARG B 1 96 ? 4.488 -30.484 -6.234 1 91.06 96 ARG B C 1
ATOM 1635 O O . ARG B 1 96 ? 4.871 -30.656 -5.078 1 91.06 96 ARG B O 1
ATOM 1642 N N . ILE B 1 97 ? 4.738 -29.281 -6.898 1 93.38 97 ILE B N 1
ATOM 1643 C CA . ILE B 1 97 ? 5.535 -28.203 -6.332 1 93.38 97 ILE B CA 1
ATOM 1644 C C . ILE B 1 97 ? 4.641 -27.297 -5.492 1 93.38 97 ILE B C 1
ATOM 1646 O O . ILE B 1 97 ? 5.129 -26.562 -4.633 1 93.38 97 ILE B O 1
ATOM 1650 N N . MET B 1 98 ? 3.328 -27.266 -5.77 1 92.06 98 MET B N 1
ATOM 1651 C CA . MET B 1 98 ? 2.363 -26.484 -5.004 1 92.06 98 MET B CA 1
ATOM 1652 C C . MET B 1 98 ? 1.046 -27.234 -4.855 1 92.06 98 MET B C 1
ATOM 1654 O O . MET B 1 98 ? 0.814 -28.234 -5.539 1 92.06 98 MET B O 1
ATOM 1658 N N . GLU B 1 99 ? 0.311 -26.719 -3.885 1 81.81 99 GLU B N 1
ATOM 1659 C CA . GLU B 1 99 ? -1.001 -27.312 -3.648 1 81.81 99 GLU B CA 1
ATOM 1660 C C . GLU B 1 99 ? -2.094 -26.562 -4.402 1 81.81 99 GLU B C 1
ATOM 1662 O O . GLU B 1 99 ? -2 -25.344 -4.59 1 81.81 99 GLU B O 1
ATOM 1667 N N . LEU B 1 100 ? -3.043 -27.359 -4.738 1 74.56 100 LEU B N 1
ATOM 1668 C CA . LEU B 1 100 ? -4.172 -26.781 -5.449 1 74.56 100 LEU B CA 1
ATOM 1669 C C . LEU B 1 100 ? -4.871 -25.734 -4.59 1 74.56 100 LEU B C 1
ATOM 1671 O O . LEU B 1 100 ? -5.062 -25.938 -3.389 1 74.56 100 LEU B O 1
ATOM 1675 N N . ALA B 1 101 ? -4.996 -24.5 -5.082 1 72.12 101 ALA B N 1
ATOM 1676 C CA . ALA B 1 101 ? -5.66 -23.406 -4.375 1 72.12 101 ALA B CA 1
ATOM 1677 C C . ALA B 1 101 ? -7.078 -23.797 -3.973 1 72.12 101 ALA B C 1
ATOM 1679 O O . ALA B 1 101 ? -7.789 -24.453 -4.738 1 72.12 101 ALA B O 1
ATOM 1680 N N . LEU B 1 102 ? -7.359 -23.969 -2.695 1 60.41 102 LEU B N 1
ATOM 1681 C CA . LEU B 1 102 ? -8.703 -24.25 -2.205 1 60.41 102 LEU B CA 1
ATOM 1682 C C . LEU B 1 102 ? -9.469 -22.969 -1.932 1 60.41 102 LEU B C 1
ATOM 1684 O O . LEU B 1 102 ? -8.891 -21.984 -1.466 1 60.41 102 LEU B O 1
ATOM 1688 N N . THR B 1 103 ? -10.258 -22.453 -2.91 1 48.91 103 THR B N 1
ATOM 1689 C CA . THR B 1 103 ? -11.07 -21.297 -2.545 1 48.91 103 THR B CA 1
ATOM 1690 C C . THR B 1 103 ? -11.75 -21.531 -1.199 1 48.91 103 THR B C 1
ATOM 1692 O O . THR B 1 103 ? -12.445 -22.531 -1.008 1 48.91 103 THR B O 1
ATOM 1695 N N . ASP B 1 104 ? -11.195 -21.453 -0.288 1 43.75 104 ASP B N 1
ATOM 1696 C CA . ASP B 1 104 ? -12.18 -21.281 0.777 1 43.75 104 ASP B CA 1
ATOM 1697 C C . ASP B 1 104 ? -13.312 -20.375 0.335 1 43.75 104 ASP B C 1
ATOM 1699 O O . ASP B 1 104 ? -13.109 -19.453 -0.462 1 43.75 104 ASP B O 1
ATOM 1703 N N . SER B 1 105 ? -14.664 -20.859 0.251 1 39 105 SER B N 1
ATOM 1704 C CA . SER B 1 105 ? -15.812 -19.953 0.244 1 39 105 SER B CA 1
ATOM 1705 C C . SER B 1 105 ? -15.5 -18.656 0.996 1 39 105 SER B C 1
ATOM 1707 O O . SER B 1 105 ? -15.664 -18.594 2.215 1 39 105 SER B O 1
ATOM 1709 N N . PHE B 1 106 ? -14.523 -18.281 1.073 1 34.75 106 PHE B N 1
ATOM 1710 C CA . PHE B 1 106 ? -14.562 -16.984 1.75 1 34.75 106 PHE B CA 1
ATOM 1711 C C . PHE B 1 106 ? -15.68 -16.109 1.195 1 34.75 106 PHE B C 1
ATOM 1713 O O . PHE B 1 106 ? -16.078 -16.266 0.038 1 34.75 106 PHE B O 1
ATOM 1720 N N . SER B 1 107 ? -16.391 -15.32 2.16 1 33.34 107 SER B N 1
ATOM 1721 C CA . SER B 1 107 ? -17.328 -14.211 2.062 1 33.34 107 SER B CA 1
ATOM 1722 C C . SER B 1 107 ? -17 -13.305 0.878 1 33.34 107 SER B C 1
ATOM 1724 O O . SER B 1 107 ? -16.125 -12.445 0.973 1 33.34 107 SER B O 1
ATOM 1726 N N . MET B 1 108 ? -16.422 -13.766 -0.037 1 33.09 108 MET B N 1
ATOM 1727 C CA . MET B 1 108 ? -16.688 -12.867 -1.156 1 33.09 108 MET B CA 1
ATOM 1728 C C . MET B 1 108 ? -18.188 -12.68 -1.357 1 33.09 108 MET B C 1
ATOM 1730 O O . MET B 1 108 ? -18.828 -13.469 -2.053 1 33.09 108 MET B O 1
ATOM 1734 N N . THR B 1 109 ? -19.125 -12.594 -0.392 1 31.34 109 THR B N 1
ATOM 1735 C CA . THR B 1 109 ? -20.406 -11.953 -0.666 1 31.34 109 THR B CA 1
ATOM 1736 C C . THR B 1 109 ? -20.281 -10.953 -1.81 1 31.34 109 THR B C 1
ATOM 1738 O O . THR B 1 109 ? -20.625 -11.258 -2.951 1 31.34 109 THR B O 1
ATOM 1741 N N . MET B 1 110 ? -20.828 -9.539 -1.579 1 28.22 110 MET B N 1
ATOM 1742 C CA . MET B 1 110 ? -21.812 -8.594 -2.102 1 28.22 110 MET B CA 1
ATOM 1743 C C . MET B 1 110 ? -21.234 -7.793 -3.264 1 28.22 110 MET B C 1
ATOM 1745 O O . MET B 1 110 ? -21.953 -7.43 -4.195 1 28.22 110 MET B O 1
ATOM 1749 N N . GLU B 1 111 ? -20.172 -6.973 -3.262 1 29.19 111 GLU B N 1
ATOM 1750 C CA . GLU B 1 111 ? -20.297 -5.848 -4.18 1 29.19 111 GLU B CA 1
ATOM 1751 C C . GLU B 1 111 ? -20 -6.266 -5.617 1 29.19 111 GLU B C 1
ATOM 1753 O O . GLU B 1 111 ? -20.641 -5.785 -6.555 1 29.19 111 GLU B O 1
ATOM 1758 N N . TYR B 1 112 ? -19.109 -7.07 -6.043 1 28.66 112 TYR B N 1
ATOM 1759 C CA . TYR B 1 112 ? -18.984 -7 -7.492 1 28.66 112 TYR B CA 1
ATOM 1760 C C . TYR B 1 112 ? -19.859 -8.055 -8.172 1 28.66 112 TYR B C 1
ATOM 1762 O O . TYR B 1 112 ? -19.828 -8.195 -9.391 1 28.66 112 TYR B O 1
ATOM 1770 N N . VAL B 1 113 ? -20.422 -9.086 -7.516 1 31.28 113 VAL B N 1
ATOM 1771 C CA . VAL B 1 113 ? -21.172 -10.023 -8.336 1 31.28 113 VAL B CA 1
ATOM 1772 C C . VAL B 1 113 ? -22.406 -9.336 -8.898 1 31.28 113 VAL B C 1
ATOM 1774 O O . VAL B 1 113 ? -23.297 -9.992 -9.461 1 31.28 113 VAL B O 1
ATOM 1777 N N . ARG B 1 114 ? -22.797 -8.055 -8.602 1 27.23 114 ARG B N 1
ATOM 1778 C CA . ARG B 1 114 ? -24.031 -7.594 -9.234 1 27.23 114 ARG B CA 1
ATOM 1779 C C . ARG B 1 114 ? -23.922 -7.648 -10.75 1 27.23 114 ARG B C 1
ATOM 1781 O O . ARG B 1 114 ? -24.906 -7.418 -11.461 1 27.23 114 ARG B O 1
ATOM 1788 N N . VAL B 1 115 ? -22.828 -7.684 -11.43 1 24.59 115 VAL B N 1
ATOM 1789 C CA . VAL B 1 115 ? -23.188 -7.355 -12.805 1 24.59 115 VAL B CA 1
ATOM 1790 C C . VAL B 1 115 ? -23.703 -8.602 -13.516 1 24.59 115 VAL B C 1
ATOM 1792 O O . VAL B 1 115 ? -24.203 -8.523 -14.648 1 24.59 115 VAL B O 1
ATOM 1795 N N . ALA B 1 116 ? -23.453 -9.844 -13.172 1 25.25 116 ALA B N 1
ATOM 1796 C CA . ALA B 1 116 ? -23.891 -10.719 -14.266 1 25.25 116 ALA B CA 1
ATOM 1797 C C . ALA B 1 116 ? -25.406 -10.914 -14.25 1 25.25 116 ALA B C 1
ATOM 1799 O O . ALA B 1 116 ? -25.984 -11.367 -15.242 1 25.25 116 ALA B O 1
ATOM 1800 N N . GLU B 1 117 ? -26.156 -10.352 -13.398 1 21.61 117 GLU B N 1
ATOM 1801 C CA . GLU B 1 117 ? -27.516 -10.523 -13.883 1 21.61 117 GLU B CA 1
ATOM 1802 C C . GLU B 1 117 ? -27.812 -9.57 -15.039 1 21.61 117 GLU B C 1
ATOM 1804 O O . GLU B 1 117 ? -27.438 -8.398 -15 1 21.61 117 GLU B O 1
#

Solvent-accessible surface area (backbone atoms only — not comparable to full-atom values): 12460 Å² total; per-residue (Å²): 126,78,70,62,58,31,53,38,86,55,21,35,73,64,56,41,50,61,62,26,62,91,43,38,22,35,29,24,24,62,20,25,32,25,27,24,17,54,79,83,53,54,55,59,76,67,31,76,39,89,50,46,70,27,47,10,62,53,37,67,90,40,67,14,3,11,85,56,11,28,30,32,30,34,54,42,76,41,73,48,58,75,44,71,45,82,71,48,38,17,30,44,55,95,76,56,52,53,44,65,24,63,68,63,86,58,85,70,73,70,76,73,70,61,66,79,108,129,79,75,61,61,42,57,36,86,54,21,36,73,66,57,40,49,63,61,27,61,92,43,38,22,33,30,24,25,62,20,25,35,25,27,24,18,55,80,83,53,52,59,60,77,69,31,76,38,89,49,45,70,28,46,10,64,53,39,69,90,41,64,14,2,11,83,56,11,28,30,32,31,35,54,38,77,42,73,48,58,74,44,71,45,83,71,46,37,16,29,44,55,94,76,56,53,52,43,70,32,66,53,65,86,56,87,72,71,71,79,76,67,62,64,81,111

Nearest PDB structures (foldseek):
  7pz2-assembly1_A  TM=9.155E-01  e=3.128E-04  Saccharomyces cerevisiae
  7pz2-assembly1_A  TM=9.155E-01  e=2.692E-04  Saccharomyces cerevisiae